Protein AF-A0A226EY65-F1 (afdb_monomer)

Foldseek 3Di:
DDDDDDDDPPPDDDPDDDDDDDDDDDDDDDDDDDDDDDDDDDDDDDDDDDDDDPPVVVVVVCVVPPDDDDDDDDDDDDDDDDDDDDDDDPDPPPDVVVVVVVVVVVVVVVVVVVVVVVVVVVVVVVVVVVVVVVVVVVVVVVVPDDDDDDDDDDDPVVVVVVVVPDPPPDPPDDDDDDPDDDDPVVVVVVVVVVVVVVVVVVVVVVVVVVVVVVVVVCPVPVVVVVVVVVVVVVVVVVVVVVVVVVVVVVVVVVVVVVVVVVVVVVVVVVVVVVVVVVVVVVVVVVVVVVVVVVVVVVVVVVVVVVVVVVVVVVVVVVVVVVVVVVVVVVVVVVVVVVVVVVD

Secondary structure (DSSP, 8-state):
--------TT-------PPPP-------------------------------SSSHHHHHHHHHS------------PPPPPPPPP-----SSSSHHHHHHHHHHHHHHHHHHHHHHHHHHHHHHHHHHHHHHHHHHHHHHGGG-----PPPPPPHHHHHHHHTT---------------S---HHHHHHHHHHHHHHHHHHHHHHHHHHHHHHHHTTSS-HHHHHHHHHHHHHHHHHHHHHHHHHHHHHHHHHHHHHHHHHHHHHHHHHHHHHHHHHHHHHHHHHHHHHHHHHHHHHHHHHHHHHHHHHHHHHHHHHHHHHHHHHHHHHHHHHHHHHHHH--

InterPro domains:
  IPR026109 G kinase-anchoring protein 1 [PTHR14899] (4-338)

Mean predicted aligned error: 24.62 Å

pLDDT: mean 72.8, std 23.56, range [26.97, 98.62]

Structure (mmCIF, N/CA/C/O backbone):
data_AF-A0A226EY65-F1
#
_entry.id   AF-A0A226EY65-F1
#
loop_
_atom_site.group_PDB
_atom_site.id
_atom_site.type_symbol
_atom_site.label_atom_id
_atom_site.label_alt_id
_atom_site.label_comp_id
_atom_site.label_asym_id
_atom_site.label_entity_id
_atom_site.label_seq_id
_atom_site.pdbx_PDB_ins_code
_atom_site.Cartn_x
_atom_site.Cartn_y
_atom_site.Cartn_z
_atom_site.occupancy
_atom_site.B_iso_or_equiv
_atom_site.auth_seq_id
_atom_site.auth_comp_id
_atom_site.auth_asym_id
_atom_site.auth_atom_id
_atom_site.pdbx_PDB_model_num
ATOM 1 N N . MET A 1 1 ? -43.450 -21.919 9.477 1.00 41.72 1 MET A N 1
ATOM 2 C CA . MET A 1 1 ? -42.599 -20.713 9.426 1.00 41.72 1 MET A CA 1
ATOM 3 C C . MET A 1 1 ? -41.158 -21.182 9.387 1.00 41.72 1 MET A C 1
ATOM 5 O O . MET A 1 1 ? -40.661 -21.667 10.390 1.00 41.72 1 MET A O 1
ATOM 9 N N . THR A 1 2 ? -40.544 -21.159 8.211 1.00 40.69 2 THR A N 1
ATOM 10 C CA . THR A 1 2 ? -39.153 -21.570 7.987 1.00 40.69 2 THR A CA 1
ATOM 11 C C . THR A 1 2 ? -38.308 -20.310 7.858 1.00 40.69 2 THR A C 1
ATOM 13 O O . THR A 1 2 ? -38.507 -19.536 6.925 1.00 40.69 2 THR A O 1
ATOM 16 N N . PHE A 1 3 ? -37.421 -20.076 8.822 1.00 41.38 3 PHE A N 1
ATOM 17 C CA . PHE A 1 3 ? -36.441 -18.993 8.785 1.00 41.38 3 PHE A CA 1
ATOM 18 C C . PHE A 1 3 ? -35.140 -19.546 8.202 1.00 41.38 3 PHE A C 1
ATOM 20 O O . PHE A 1 3 ? -34.522 -20.422 8.803 1.00 41.38 3 PHE A O 1
ATOM 27 N N . GLU A 1 4 ? -34.740 -19.055 7.030 1.00 48.47 4 GLU A N 1
ATOM 28 C CA . GLU A 1 4 ? -33.392 -19.289 6.514 1.00 48.47 4 GLU A CA 1
ATOM 29 C C . GLU A 1 4 ? -32.393 -18.333 7.184 1.00 48.47 4 GLU A C 1
ATOM 31 O O . GLU A 1 4 ? -32.646 -17.123 7.243 1.00 48.47 4 GLU A O 1
ATOM 36 N N . PRO A 1 5 ? -31.238 -18.829 7.655 1.00 61.94 5 PRO A N 1
ATOM 37 C CA . PRO A 1 5 ? -30.151 -17.978 8.104 1.00 61.94 5 PRO A CA 1
ATOM 38 C C . PRO A 1 5 ? -29.384 -17.433 6.889 1.00 61.94 5 PRO A C 1
ATOM 40 O O . PRO A 1 5 ? -28.814 -18.186 6.100 1.00 61.94 5 PRO A O 1
ATOM 43 N N . LYS A 1 6 ? -29.338 -16.104 6.737 1.00 60.31 6 LYS A N 1
ATOM 44 C CA . LYS A 1 6 ? -28.479 -15.443 5.744 1.00 60.31 6 LYS A CA 1
ATOM 45 C C . LYS A 1 6 ? -27.015 -15.624 6.153 1.00 60.31 6 LYS A C 1
ATOM 47 O O . LYS A 1 6 ? -26.573 -15.033 7.134 1.00 60.31 6 LYS A O 1
ATOM 52 N N . MET A 1 7 ? -26.269 -16.432 5.404 1.00 61.00 7 MET A N 1
ATOM 53 C CA . MET A 1 7 ? -24.825 -16.578 5.595 1.00 61.00 7 MET A CA 1
ATOM 54 C C . MET A 1 7 ? -24.081 -15.307 5.157 1.00 61.00 7 MET A C 1
ATOM 56 O O . MET A 1 7 ? -24.415 -14.679 4.150 1.00 61.00 7 MET A O 1
ATOM 60 N N . SER A 1 8 ? -23.066 -14.935 5.939 1.00 65.31 8 SER A N 1
ATOM 61 C CA . SER A 1 8 ? -22.166 -13.809 5.681 1.00 65.31 8 SER A CA 1
ATOM 62 C C . SER A 1 8 ? -21.384 -14.005 4.375 1.00 65.31 8 SER A C 1
ATOM 64 O O . SER A 1 8 ? -20.827 -15.075 4.131 1.00 65.31 8 SER A O 1
ATOM 66 N N . ARG A 1 9 ? -21.289 -12.950 3.552 1.00 60.34 9 ARG A N 1
ATOM 67 C CA . ARG A 1 9 ? -20.574 -12.934 2.254 1.00 60.34 9 ARG A CA 1
ATOM 68 C C . ARG A 1 9 ? -19.059 -13.162 2.350 1.00 60.34 9 ARG A C 1
ATOM 70 O O . ARG A 1 9 ? -18.410 -13.233 1.311 1.00 60.34 9 ARG A O 1
ATOM 77 N N . PHE A 1 10 ? -18.506 -13.265 3.554 1.00 48.50 10 PHE A N 1
ATOM 78 C CA . PHE A 1 10 ? -17.068 -13.423 3.782 1.00 48.50 10 PHE A CA 1
ATOM 79 C C . PHE A 1 10 ? -16.642 -14.852 4.136 1.00 48.50 10 PHE A C 1
ATOM 81 O O . PHE A 1 10 ? -15.452 -15.114 4.256 1.00 48.50 10 PHE A O 1
ATOM 88 N N . ALA A 1 11 ? -17.580 -15.791 4.266 1.00 58.25 11 ALA A N 1
ATOM 89 C CA . ALA A 1 11 ? -17.282 -17.144 4.724 1.00 58.25 11 ALA A CA 1
ATOM 90 C C . ALA A 1 11 ? -17.280 -18.176 3.584 1.00 58.25 11 ALA A C 1
ATOM 92 O O . ALA A 1 11 ? -18.086 -19.096 3.613 1.00 58.25 11 ALA A O 1
ATOM 93 N N . VAL A 1 12 ? -16.395 -18.045 2.585 1.00 46.75 12 VAL A N 1
ATOM 94 C CA . VAL A 1 12 ? -15.961 -19.191 1.754 1.00 46.75 12 VAL A CA 1
ATOM 95 C C . VAL A 1 12 ? -14.539 -18.955 1.234 1.00 46.75 12 VAL A C 1
ATOM 97 O O . VAL A 1 12 ? -14.350 -18.370 0.172 1.00 46.75 12 VAL A O 1
ATOM 100 N N . LEU A 1 13 ? -13.544 -19.472 1.948 1.00 48.81 13 LEU A N 1
ATOM 101 C CA . LEU A 1 13 ? -12.276 -19.921 1.369 1.00 48.81 13 LEU A CA 1
ATOM 102 C C . LEU A 1 13 ? -11.886 -21.203 2.121 1.00 48.81 13 LEU A C 1
ATOM 104 O O . LEU A 1 13 ? -11.653 -21.138 3.326 1.00 48.81 13 LEU A O 1
ATOM 108 N N . PRO A 1 14 ? -11.906 -22.377 1.468 1.00 49.97 14 PRO A N 1
ATOM 109 C CA . PRO A 1 14 ? -11.366 -23.596 2.047 1.00 49.97 14 PRO A CA 1
ATOM 110 C C . PRO A 1 14 ? -9.837 -23.504 2.037 1.00 49.97 14 PRO A C 1
ATOM 112 O O . PRO A 1 14 ? -9.211 -23.659 0.987 1.00 49.97 14 PRO A O 1
ATOM 115 N N . ASP A 1 15 ? -9.250 -23.241 3.199 1.00 49.47 15 ASP A N 1
ATOM 116 C CA . ASP A 1 15 ? -7.844 -23.529 3.460 1.00 49.47 15 ASP A CA 1
ATOM 117 C C . ASP A 1 15 ? -7.728 -25.033 3.720 1.00 49.47 15 ASP A C 1
ATOM 119 O O . ASP A 1 15 ? -8.137 -25.498 4.776 1.00 49.47 15 ASP A O 1
ATOM 123 N N . ASP A 1 16 ? -7.286 -25.792 2.713 1.00 46.94 16 ASP A N 1
ATOM 124 C CA . ASP A 1 16 ? -6.445 -26.990 2.876 1.00 46.94 16 ASP A CA 1
ATOM 125 C C . ASP A 1 16 ? -6.231 -27.690 1.523 1.00 46.94 16 ASP A C 1
ATOM 127 O O . ASP A 1 16 ? -7.020 -28.525 1.075 1.00 46.94 16 ASP A O 1
ATOM 131 N N . VAL A 1 17 ? -5.105 -27.384 0.873 1.00 43.19 17 VAL A N 1
ATOM 132 C CA . VAL A 1 17 ? -4.475 -28.292 -0.096 1.00 43.19 17 VAL A CA 1
ATOM 133 C C . VAL A 1 17 ? -3.018 -28.471 0.332 1.00 43.19 17 VAL A C 1
ATOM 135 O O . VAL A 1 17 ? -2.218 -27.553 0.144 1.00 43.19 17 VAL A O 1
ATOM 138 N N . PRO A 1 18 ? -2.635 -29.622 0.909 1.00 45.78 18 PRO A N 1
ATOM 139 C CA . PRO A 1 18 ? -1.234 -29.916 1.163 1.00 45.78 18 PRO A CA 1
ATOM 140 C C . PRO A 1 18 ? -0.544 -30.289 -0.157 1.00 45.78 18 PRO A C 1
ATOM 142 O O . PRO A 1 18 ? -0.887 -31.287 -0.793 1.00 45.78 18 PRO A O 1
ATOM 145 N N . GLU A 1 19 ? 0.450 -29.501 -0.571 1.00 44.62 19 GLU A N 1
ATOM 146 C CA . GLU A 1 19 ? 1.415 -29.910 -1.596 1.00 44.62 19 GLU A CA 1
ATOM 147 C C . GLU A 1 19 ? 2.355 -30.995 -1.040 1.00 44.62 19 GLU A C 1
ATOM 149 O O . GLU A 1 19 ? 2.991 -30.774 -0.004 1.00 44.62 19 GLU A O 1
ATOM 154 N N . PRO A 1 20 ? 2.552 -32.136 -1.728 1.00 48.12 20 PRO A N 1
ATOM 155 C CA . PRO A 1 20 ? 3.690 -32.996 -1.464 1.00 48.12 20 PRO A CA 1
ATOM 156 C C . PRO A 1 20 ? 4.856 -32.643 -2.397 1.00 48.12 20 PRO A C 1
ATOM 158 O O . PRO A 1 20 ? 4.808 -32.813 -3.616 1.00 48.12 20 PRO A O 1
ATOM 161 N N . ILE A 1 21 ? 5.949 -32.207 -1.778 1.00 38.12 21 ILE A N 1
ATOM 162 C CA . ILE A 1 21 ? 7.279 -32.107 -2.376 1.00 38.12 21 ILE A CA 1
ATOM 163 C C . ILE A 1 21 ? 7.766 -33.524 -2.714 1.00 38.12 21 ILE A C 1
ATOM 165 O O . ILE A 1 21 ? 7.996 -34.330 -1.813 1.00 38.12 21 ILE A O 1
ATOM 169 N N . ALA A 1 22 ? 8.014 -33.814 -3.993 1.00 37.06 22 ALA A N 1
ATOM 170 C CA . ALA A 1 22 ? 8.808 -34.970 -4.405 1.00 37.06 22 ALA A CA 1
ATOM 171 C C . ALA A 1 22 ? 9.789 -34.589 -5.522 1.00 37.06 22 ALA A C 1
ATOM 173 O O . ALA A 1 22 ? 9.414 -34.187 -6.621 1.00 37.06 22 ALA A O 1
ATOM 174 N N . LYS A 1 23 ? 11.080 -34.729 -5.207 1.00 39.03 23 LYS A N 1
ATOM 175 C CA . LYS A 1 23 ? 12.202 -34.705 -6.146 1.00 39.03 23 LYS A CA 1
ATOM 176 C C . LYS A 1 23 ? 12.266 -36.054 -6.872 1.00 39.03 23 LYS A C 1
ATOM 178 O O . LYS A 1 23 ? 12.383 -37.071 -6.198 1.00 39.03 23 LYS A O 1
ATOM 183 N N . SER A 1 24 ? 12.337 -36.063 -8.202 1.00 33.56 24 SER A N 1
ATOM 184 C CA . SER A 1 24 ? 13.065 -37.109 -8.938 1.00 33.56 24 SER A CA 1
ATOM 185 C C . SER A 1 24 ? 13.415 -36.675 -10.364 1.00 33.56 24 SER A C 1
ATOM 187 O O . SER A 1 24 ? 12.579 -36.205 -11.129 1.00 33.56 24 SER A O 1
ATOM 189 N N . SER A 1 25 ? 14.690 -36.862 -10.674 1.00 32.28 25 SER A N 1
ATOM 190 C CA . SER A 1 25 ? 15.381 -36.845 -11.962 1.00 32.28 25 SER A CA 1
ATOM 191 C C . SER A 1 25 ? 14.795 -37.779 -13.031 1.00 32.28 25 SER A C 1
ATOM 193 O O . SER A 1 25 ? 14.315 -38.855 -12.687 1.00 32.28 25 SER A O 1
ATOM 195 N N . GLY A 1 26 ? 15.022 -37.453 -14.313 1.00 30.61 26 GLY A N 1
ATOM 196 C CA . GLY A 1 26 ? 15.243 -38.464 -15.361 1.00 30.61 26 GLY A CA 1
ATOM 197 C C . GLY A 1 26 ? 14.320 -38.424 -16.587 1.00 30.61 26 GLY A C 1
ATOM 198 O O . GLY A 1 26 ? 13.165 -38.816 -16.514 1.00 30.61 26 GLY A O 1
ATOM 199 N N . ASP A 1 27 ? 14.902 -37.996 -17.710 1.00 31.62 27 ASP A N 1
ATOM 200 C CA . ASP A 1 27 ? 14.736 -38.484 -19.092 1.00 31.62 27 ASP A CA 1
ATOM 201 C C . ASP A 1 27 ? 13.363 -38.576 -19.810 1.00 31.62 27 ASP A C 1
ATOM 203 O O . ASP A 1 27 ? 12.458 -39.342 -19.495 1.00 31.62 27 ASP A O 1
ATOM 207 N N . LYS A 1 28 ? 13.300 -37.863 -20.949 1.00 36.56 28 LYS A N 1
ATOM 208 C CA . LYS A 1 28 ? 12.500 -38.183 -22.159 1.00 36.56 28 LYS A CA 1
ATOM 209 C C . LYS A 1 28 ? 13.220 -39.318 -22.947 1.00 36.56 28 LYS A C 1
ATOM 211 O O . LYS A 1 28 ? 14.410 -39.472 -22.693 1.00 36.56 28 LYS A O 1
ATOM 216 N N . PRO A 1 29 ? 12.660 -40.003 -23.992 1.00 46.06 29 PRO A N 1
ATOM 217 C CA . PRO A 1 29 ? 11.579 -39.547 -24.889 1.00 46.06 29 PRO A CA 1
ATOM 218 C C . PRO A 1 29 ? 10.654 -40.626 -25.551 1.00 46.06 29 PRO A C 1
ATOM 220 O O . PRO A 1 29 ? 10.831 -41.827 -25.408 1.00 46.06 29 PRO A O 1
ATOM 223 N N . ARG A 1 30 ? 9.761 -40.131 -26.439 1.00 32.94 30 ARG A N 1
ATOM 224 C CA . ARG A 1 30 ? 9.113 -40.774 -27.623 1.00 32.94 30 ARG A CA 1
ATOM 225 C C . ARG A 1 30 ? 7.935 -41.757 -27.410 1.00 32.94 30 ARG A C 1
ATOM 227 O O . ARG A 1 30 ? 8.145 -42.906 -27.061 1.00 32.94 30 ARG A O 1
ATOM 234 N N . LYS A 1 31 ? 6.755 -41.414 -27.962 1.00 32.81 31 LYS A N 1
ATOM 235 C CA . LYS A 1 31 ? 6.246 -41.895 -29.278 1.00 32.81 31 LYS A CA 1
ATOM 236 C C . LYS A 1 31 ? 4.883 -41.272 -29.646 1.00 32.81 31 LYS A C 1
ATOM 238 O O . LYS A 1 31 ? 4.109 -40.864 -28.793 1.00 32.81 31 LYS A O 1
ATOM 243 N N . LYS A 1 32 ? 4.657 -41.158 -30.959 1.00 32.75 32 LYS A N 1
ATOM 244 C CA . LYS A 1 32 ? 3.511 -40.560 -31.668 1.00 32.75 32 LYS A CA 1
ATOM 245 C C . LYS A 1 32 ? 2.421 -41.618 -31.968 1.00 32.75 32 LYS A C 1
ATOM 247 O O . LYS A 1 32 ? 2.814 -42.732 -32.281 1.00 32.75 32 LYS A O 1
ATOM 252 N N . LYS A 1 33 ? 1.138 -41.187 -31.935 1.00 36.28 33 LYS A N 1
ATOM 253 C CA . LYS A 1 33 ? -0.058 -41.422 -32.820 1.00 36.28 33 LYS A CA 1
ATOM 254 C C . LYS A 1 33 ? -0.258 -42.782 -33.547 1.00 36.28 33 LYS A C 1
ATOM 256 O O . LYS A 1 33 ? 0.733 -43.380 -33.945 1.00 36.28 33 LYS A O 1
ATOM 261 N N . PRO A 1 34 ? -1.512 -43.241 -33.807 1.00 42.12 34 PRO A N 1
ATOM 262 C CA . PRO A 1 34 ? -2.462 -42.690 -34.823 1.00 42.12 34 PRO A CA 1
ATOM 263 C C . PRO A 1 34 ? -3.897 -42.478 -34.262 1.00 42.12 34 PRO A C 1
ATOM 265 O O . PRO A 1 34 ? -4.201 -43.004 -33.204 1.00 42.12 34 PRO A O 1
ATOM 268 N N . ALA A 1 35 ? -4.760 -41.558 -34.720 1.00 31.97 35 ALA A N 1
ATOM 269 C CA . ALA A 1 35 ? -5.369 -41.244 -36.031 1.00 31.97 35 ALA A CA 1
ATOM 270 C C . ALA A 1 35 ? -6.698 -41.990 -36.294 1.00 31.97 35 ALA A C 1
ATOM 272 O O . ALA A 1 35 ? -6.696 -43.211 -36.258 1.00 31.97 35 ALA A O 1
ATOM 273 N N . ASP A 1 36 ? -7.762 -41.202 -36.554 1.00 30.56 36 ASP A N 1
ATOM 274 C CA . ASP A 1 36 ? -8.966 -41.412 -37.408 1.00 30.56 36 ASP A CA 1
ATOM 275 C C . ASP A 1 36 ? -10.254 -40.878 -36.743 1.00 30.56 36 ASP A C 1
ATOM 277 O O . ASP A 1 36 ? -10.401 -40.994 -35.536 1.00 30.56 36 ASP A O 1
ATOM 281 N N . GLN A 1 37 ? -11.258 -40.282 -37.404 1.00 36.97 37 GLN A N 1
ATOM 282 C CA . GLN A 1 37 ? -11.479 -39.712 -38.746 1.00 36.97 37 GLN A CA 1
ATOM 283 C C . GLN A 1 37 ? -12.846 -38.958 -38.710 1.00 36.97 37 GLN A C 1
ATOM 285 O O . GLN A 1 37 ? -13.687 -39.314 -37.898 1.00 36.97 37 GLN A O 1
ATOM 290 N N . LYS A 1 38 ? -13.023 -37.945 -39.591 1.00 29.62 38 LYS A N 1
ATOM 291 C CA . LYS A 1 38 ? -14.234 -37.454 -40.341 1.00 29.62 38 LYS A CA 1
ATOM 292 C C . LYS A 1 38 ? -15.668 -37.531 -39.735 1.00 29.62 38 LYS A C 1
ATOM 294 O O . LYS A 1 38 ? -16.000 -38.463 -39.040 1.00 29.62 38 LYS A O 1
ATOM 299 N N . ALA A 1 39 ? -16.677 -36.720 -40.088 1.00 31.02 39 ALA A N 1
ATOM 300 C CA . ALA A 1 39 ? -16.901 -35.556 -40.957 1.00 31.02 39 ALA A CA 1
ATOM 301 C C . ALA A 1 39 ? -18.377 -35.084 -40.790 1.00 31.02 39 ALA A C 1
ATOM 303 O O . ALA A 1 39 ? -19.243 -35.906 -40.525 1.00 31.02 39 ALA A O 1
ATOM 304 N N . LYS A 1 40 ? -18.618 -33.778 -41.019 1.00 30.97 40 LYS A N 1
ATOM 305 C CA . LYS A 1 40 ? -19.785 -33.087 -41.640 1.00 30.97 40 LYS A CA 1
ATOM 306 C C . LYS A 1 40 ? -21.214 -33.655 -41.500 1.00 30.97 40 LYS A C 1
ATOM 308 O O . LYS A 1 40 ? -21.448 -34.718 -42.047 1.00 30.97 40 LYS A O 1
ATOM 313 N N . VAL A 1 41 ? -22.175 -32.796 -41.096 1.00 32.00 41 VAL A N 1
ATOM 314 C CA . VAL A 1 41 ? -23.274 -32.204 -41.928 1.00 32.00 41 VAL A CA 1
ATOM 315 C C . VAL A 1 41 ? -23.765 -30.889 -41.252 1.00 32.00 41 VAL A C 1
ATOM 317 O O . VAL A 1 41 ? -23.883 -30.858 -40.034 1.00 32.00 41 VAL A O 1
ATOM 320 N N . GLY A 1 42 ? -23.980 -29.791 -42.004 1.00 26.97 42 GLY A N 1
ATOM 321 C CA . GLY A 1 42 ? -24.641 -28.536 -41.539 1.00 26.97 42 GLY A CA 1
ATOM 322 C C . GLY A 1 42 ? -26.168 -28.569 -41.770 1.00 26.97 42 GLY A C 1
ATOM 323 O O . GLY A 1 42 ? -26.687 -29.678 -41.874 1.00 26.97 42 GLY A O 1
ATOM 324 N N . PRO A 1 43 ? -26.901 -27.449 -41.997 1.00 46.72 43 PRO A N 1
ATOM 325 C CA . PRO A 1 43 ? -26.631 -26.007 -41.814 1.00 46.72 43 PRO A CA 1
ATOM 326 C C . PRO A 1 43 ? -27.777 -25.278 -41.034 1.00 46.72 43 PRO A C 1
ATOM 328 O O . PRO A 1 43 ? -28.700 -25.940 -40.580 1.00 46.72 43 PRO A O 1
ATOM 331 N N . VAL A 1 44 ? -27.727 -23.938 -40.881 1.00 32.78 44 VAL A N 1
ATOM 332 C CA . VAL A 1 44 ? -28.833 -22.927 -40.998 1.00 32.78 44 VAL A CA 1
ATOM 333 C C . VAL A 1 44 ? -28.362 -21.556 -40.433 1.00 32.78 44 VAL A C 1
ATOM 335 O O . VAL A 1 44 ? -27.466 -21.528 -39.596 1.00 32.78 44 VAL A O 1
ATOM 338 N N . GLY A 1 45 ? -28.899 -20.453 -40.994 1.00 30.06 45 GLY A N 1
ATOM 339 C CA . GLY A 1 45 ? -28.572 -19.011 -40.859 1.00 30.06 45 GLY A CA 1
ATOM 340 C C . GLY A 1 45 ? -28.330 -18.457 -39.443 1.00 30.06 45 GLY A C 1
ATOM 341 O O . GLY A 1 45 ? -28.585 -19.118 -38.451 1.00 30.06 45 GLY A O 1
ATOM 342 N N . ASP A 1 46 ? -27.776 -17.260 -39.235 1.00 33.25 46 ASP A N 1
ATOM 343 C CA . ASP A 1 46 ? -28.067 -15.994 -39.908 1.00 33.25 46 ASP A CA 1
ATOM 344 C C . ASP A 1 46 ? -26.921 -14.975 -39.777 1.00 33.25 46 ASP A C 1
ATOM 346 O O . ASP A 1 46 ? -26.138 -14.960 -38.824 1.00 33.25 46 ASP A O 1
ATOM 350 N N . ALA A 1 47 ? -26.859 -14.067 -40.748 1.00 37.84 47 ALA A N 1
ATOM 351 C CA . ALA A 1 47 ? -25.990 -12.904 -40.745 1.00 37.84 47 ALA A CA 1
ATOM 352 C C . ALA A 1 47 ? -26.588 -11.767 -39.894 1.00 37.84 47 ALA A C 1
ATOM 354 O O . ALA A 1 47 ? -27.637 -11.227 -40.233 1.00 37.84 47 ALA A O 1
ATOM 355 N N . ALA A 1 48 ? -25.870 -11.306 -38.862 1.00 37.50 48 ALA A N 1
ATOM 356 C CA . ALA A 1 48 ? -26.121 -10.000 -38.249 1.00 37.50 48 ALA A CA 1
ATOM 357 C C . ALA A 1 48 ? -24.826 -9.315 -37.770 1.00 37.50 48 ALA A C 1
ATOM 359 O O . ALA A 1 48 ? -24.085 -9.787 -36.911 1.00 37.50 48 ALA A O 1
ATOM 360 N N . LYS A 1 49 ? -24.579 -8.159 -38.391 1.00 36.88 49 LYS A N 1
ATOM 361 C CA . LYS A 1 49 ? -23.563 -7.124 -38.151 1.00 36.88 49 LYS A CA 1
ATOM 362 C C . LYS A 1 49 ? -23.107 -6.941 -36.689 1.00 36.88 49 LYS A C 1
ATOM 364 O O . LYS A 1 49 ? -23.860 -6.472 -35.842 1.00 36.88 49 LYS A O 1
ATOM 369 N N . LYS A 1 50 ? -21.791 -7.073 -36.474 1.00 39.78 50 LYS A N 1
ATOM 370 C CA . LYS A 1 50 ? -21.037 -6.386 -35.409 1.00 39.78 50 LYS A CA 1
ATOM 371 C C . LYS A 1 50 ? -21.099 -4.864 -35.614 1.00 39.78 50 LYS A C 1
ATOM 373 O O . LYS A 1 50 ? -20.489 -4.339 -36.544 1.00 39.78 50 LYS A O 1
ATOM 378 N N . LYS A 1 51 ? -21.755 -4.142 -34.707 1.00 43.06 51 LYS A N 1
ATOM 379 C CA . LYS A 1 51 ? -21.533 -2.706 -34.470 1.00 43.06 51 LYS A CA 1
ATOM 380 C C . LYS A 1 51 ? -21.723 -2.427 -32.978 1.00 43.06 51 LYS A C 1
ATOM 382 O O . LYS A 1 51 ? -22.814 -2.627 -32.468 1.00 43.06 51 LYS A O 1
ATOM 387 N N . GLY A 1 52 ? -20.675 -1.941 -32.306 1.00 43.59 52 GLY A N 1
ATOM 388 C CA . GLY A 1 52 ? -20.808 -1.323 -30.979 1.00 43.59 52 GLY A CA 1
ATOM 389 C C . GLY A 1 52 ? -19.813 -1.770 -29.905 1.00 43.59 52 GLY A C 1
ATOM 390 O O . GLY A 1 52 ? -20.232 -2.243 -28.861 1.00 43.59 52 GLY A O 1
ATOM 391 N N . SER A 1 53 ? -18.501 -1.577 -30.091 1.00 46.81 53 SER A N 1
ATOM 392 C CA . SER A 1 53 ? -17.564 -1.610 -28.945 1.00 46.81 53 SER A CA 1
ATOM 393 C C . SER A 1 53 ? -16.426 -0.582 -29.028 1.00 46.81 53 SER A C 1
ATOM 395 O O .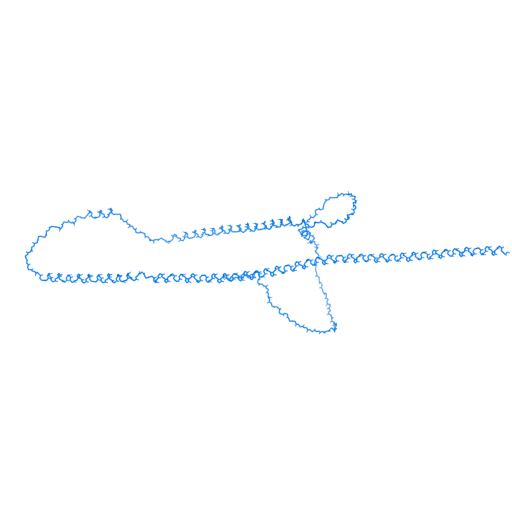 SER A 1 53 ? -15.375 -0.762 -28.422 1.00 46.81 53 SER A O 1
ATOM 397 N N . ALA A 1 54 ? -16.615 0.517 -29.766 1.00 50.41 54 ALA A N 1
ATOM 398 C CA . ALA A 1 54 ? -15.595 1.566 -29.908 1.00 50.41 54 ALA A CA 1
ATOM 399 C C . ALA A 1 54 ? -15.885 2.845 -29.095 1.00 50.41 54 ALA A C 1
ATOM 401 O O . ALA A 1 54 ? -15.013 3.704 -28.987 1.00 50.41 54 ALA A O 1
ATOM 402 N N . ALA A 1 55 ? -17.084 2.983 -28.512 1.00 51.91 55 ALA A N 1
ATOM 403 C CA . ALA A 1 55 ? -17.476 4.174 -27.748 1.00 51.91 55 ALA A CA 1
ATOM 404 C C . ALA A 1 55 ? -17.162 4.061 -26.242 1.00 51.91 55 ALA A C 1
ATOM 406 O O . ALA A 1 55 ? -16.742 5.037 -25.625 1.00 51.91 55 ALA A O 1
ATOM 407 N N . LYS A 1 56 ? -17.268 2.860 -25.655 1.00 56.88 56 LYS A N 1
ATOM 408 C CA . LYS A 1 56 ? -17.078 2.658 -24.205 1.00 56.88 56 LYS A CA 1
ATOM 409 C C . LYS A 1 56 ? -15.609 2.776 -23.769 1.00 56.88 56 LYS A C 1
ATOM 411 O O . LYS A 1 56 ? -15.319 3.347 -22.726 1.00 56.88 56 LYS A O 1
ATOM 416 N N . GLY A 1 57 ? -14.674 2.343 -24.620 1.00 57.31 57 GLY A N 1
ATOM 417 C CA . GLY A 1 57 ? -13.234 2.482 -24.362 1.00 57.31 57 GLY A CA 1
ATOM 418 C C . GLY A 1 57 ? -12.721 3.922 -24.448 1.00 57.31 57 GLY A C 1
ATOM 419 O O . GLY A 1 57 ? -11.750 4.263 -23.783 1.00 57.31 57 GLY A O 1
ATOM 420 N N . LYS A 1 58 ? -13.382 4.791 -25.225 1.00 61.06 58 LYS A N 1
ATOM 421 C CA . LYS A 1 58 ? -12.996 6.206 -25.338 1.00 61.06 58 LYS A CA 1
ATOM 422 C C . LYS A 1 58 ? -13.451 7.018 -24.122 1.00 61.06 58 LYS A C 1
ATOM 424 O O . LYS A 1 58 ? -12.681 7.839 -23.646 1.00 61.06 58 LYS A O 1
ATOM 429 N N . SER A 1 59 ? -14.633 6.713 -23.581 1.00 65.88 59 SER A N 1
ATOM 430 C CA . SER A 1 59 ? -15.171 7.351 -22.370 1.00 65.88 59 SER A CA 1
ATOM 431 C C . SER A 1 59 ? -14.380 6.992 -21.103 1.00 65.88 59 SER A C 1
ATOM 433 O O . SER A 1 59 ? -14.063 7.868 -20.302 1.00 65.88 59 SER A O 1
ATOM 435 N N . LEU A 1 60 ? -13.964 5.728 -20.957 1.00 65.12 60 LEU A N 1
ATOM 436 C CA . LEU A 1 60 ? -13.125 5.314 -19.824 1.00 65.12 60 LEU A CA 1
ATOM 437 C C . LEU A 1 60 ? -11.717 5.916 -19.893 1.00 65.12 60 LEU A C 1
ATOM 439 O O . LEU A 1 60 ? -11.125 6.235 -18.867 1.00 65.12 60 LEU A O 1
ATOM 443 N N . ARG A 1 61 ? -11.192 6.130 -21.104 1.00 69.06 61 ARG A N 1
ATOM 444 C CA . ARG A 1 61 ? -9.875 6.747 -21.288 1.00 69.06 61 A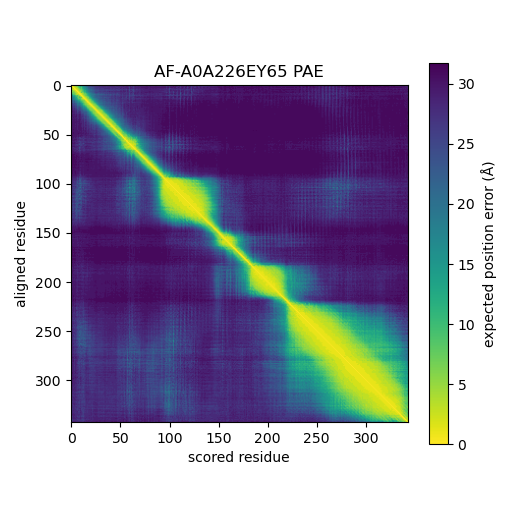RG A CA 1
ATOM 445 C C . ARG A 1 61 ? -9.885 8.249 -20.998 1.00 69.06 61 ARG A C 1
ATOM 447 O O . ARG A 1 61 ? -8.903 8.736 -20.457 1.00 69.06 61 ARG A O 1
ATOM 454 N N . SER A 1 62 ? -10.979 8.952 -21.304 1.00 69.31 62 SER A N 1
ATOM 455 C CA . SER A 1 62 ? -11.154 10.371 -20.954 1.00 69.31 62 SER A CA 1
ATOM 456 C C . SER A 1 62 ? -11.436 10.606 -19.467 1.00 69.31 62 SER A C 1
ATOM 458 O O . SER A 1 62 ? -11.130 11.681 -18.965 1.00 69.31 62 SER A O 1
ATOM 460 N N . LEU A 1 63 ? -11.998 9.615 -18.765 1.00 67.38 63 LEU A N 1
ATOM 461 C CA . LEU A 1 63 ? -12.185 9.653 -17.308 1.00 67.38 63 LEU A CA 1
ATOM 462 C C . LEU A 1 63 ? -10.892 9.337 -16.544 1.00 67.38 63 LEU A C 1
ATOM 464 O O . LEU A 1 63 ? -10.637 9.937 -15.509 1.00 67.38 63 LEU A O 1
ATOM 468 N N . ALA A 1 64 ? -10.061 8.427 -17.062 1.00 64.06 64 ALA A N 1
ATOM 469 C CA . ALA A 1 64 ? -8.800 8.049 -16.420 1.00 64.06 64 ALA A CA 1
ATOM 470 C C . ALA A 1 64 ? -7.653 9.044 -16.679 1.00 64.06 64 ALA A C 1
ATOM 472 O O . ALA A 1 64 ? -6.739 9.162 -15.868 1.00 64.06 64 ALA A O 1
ATOM 473 N N . PHE A 1 65 ? -7.687 9.760 -17.805 1.00 64.56 65 PHE A N 1
ATOM 474 C CA . PHE A 1 65 ? -6.682 10.753 -18.172 1.00 64.56 65 PHE A CA 1
ATOM 475 C C . PHE A 1 65 ? -7.415 11.950 -18.774 1.00 64.56 65 PHE A C 1
ATOM 477 O O . PHE A 1 65 ? -7.867 11.876 -19.916 1.00 64.56 65 PHE A O 1
ATOM 484 N N . GLY A 1 66 ? -7.590 13.015 -17.987 1.00 45.50 66 GLY A N 1
ATOM 485 C CA . GLY A 1 66 ? -8.366 14.197 -18.367 1.00 45.50 66 GLY A CA 1
ATOM 486 C C . GLY A 1 66 ? -8.123 14.652 -19.811 1.00 45.50 66 GLY A C 1
ATOM 487 O O . GLY A 1 66 ? -6.995 14.672 -20.306 1.00 45.50 66 GLY A O 1
ATOM 488 N N . SER A 1 67 ? -9.207 14.992 -20.505 1.00 46.28 67 SER A N 1
ATOM 489 C CA . SER A 1 67 ? -9.196 15.428 -21.900 1.00 46.28 67 SER A CA 1
ATOM 490 C C . SER A 1 67 ? -8.365 16.701 -22.086 1.00 46.28 67 SER A C 1
ATOM 492 O O . SER A 1 67 ? -8.794 17.789 -21.701 1.00 46.28 67 SER A O 1
ATOM 494 N N . ALA A 1 68 ? -7.205 16.589 -22.734 1.00 45.69 68 ALA A N 1
ATOM 495 C CA . ALA A 1 68 ? -6.529 17.741 -23.317 1.00 45.69 68 ALA A CA 1
ATOM 496 C C . ALA A 1 68 ? -7.337 18.204 -24.541 1.00 45.69 68 ALA A C 1
ATOM 498 O O . ALA A 1 68 ? -7.403 17.513 -25.557 1.00 45.69 68 ALA A O 1
ATOM 499 N N . SER A 1 69 ? -8.004 19.350 -24.412 1.00 39.28 69 SER A N 1
ATOM 500 C CA . SER A 1 69 ? -8.711 20.022 -25.501 1.00 39.28 69 SER A CA 1
ATOM 501 C C . SER A 1 69 ? -7.716 20.476 -26.571 1.00 39.28 69 SER A C 1
ATOM 503 O O . SER A 1 69 ? -6.919 21.384 -26.343 1.00 39.28 69 SER A O 1
ATOM 505 N N . GLU A 1 70 ? -7.796 19.877 -27.755 1.00 42.47 70 GLU A N 1
ATOM 506 C CA . GLU A 1 70 ? -7.163 20.365 -28.976 1.00 42.47 70 GLU A CA 1
ATOM 507 C C . GLU A 1 70 ? -8.150 21.279 -29.711 1.00 42.47 70 GLU A C 1
ATOM 509 O O . GLU A 1 70 ? -9.195 20.826 -30.169 1.00 42.47 70 GLU A O 1
ATOM 514 N N . ASN A 1 71 ? -7.826 22.571 -29.816 1.00 36.66 71 ASN A N 1
ATOM 515 C CA . ASN A 1 71 ? -8.311 23.449 -30.882 1.00 36.66 71 ASN A CA 1
ATOM 516 C C . ASN A 1 71 ? -7.434 24.707 -30.976 1.00 36.66 71 ASN A C 1
ATOM 518 O O . ASN A 1 71 ? -7.357 25.484 -30.028 1.00 36.66 71 ASN A O 1
ATOM 522 N N . GLY A 1 72 ? -6.821 24.938 -32.144 1.00 33.09 72 GLY A N 1
ATOM 523 C CA . GLY A 1 72 ? -6.240 26.241 -32.495 1.00 33.09 72 GLY A CA 1
ATOM 524 C C . GLY A 1 72 ? -5.022 26.206 -33.420 1.00 33.09 72 GLY A C 1
ATOM 525 O O . GLY A 1 72 ? -3.896 26.399 -32.979 1.00 33.09 72 GLY A O 1
ATOM 526 N N . LYS A 1 73 ? -5.242 26.031 -34.729 1.00 43.34 73 LYS A N 1
ATOM 527 C CA . LYS A 1 73 ? -4.234 26.225 -35.789 1.00 43.34 73 LYS A CA 1
ATOM 528 C C . LYS A 1 73 ? -3.715 27.672 -35.813 1.00 43.34 73 LYS A C 1
ATOM 530 O O . LYS A 1 73 ? -4.536 28.551 -36.058 1.00 43.34 73 LYS A O 1
ATOM 535 N N . LYS A 1 74 ? -2.390 27.906 -35.752 1.00 36.91 74 LYS A N 1
ATOM 536 C CA . LYS A 1 74 ? -1.679 28.995 -36.473 1.00 36.91 74 LYS A CA 1
ATOM 537 C C . LYS A 1 74 ? -0.230 28.592 -36.806 1.00 36.91 74 LYS A C 1
ATOM 539 O O . LYS A 1 74 ? 0.484 28.066 -35.963 1.00 36.91 74 LYS A O 1
ATOM 544 N N . LYS A 1 75 ? 0.175 28.844 -38.057 1.00 41.75 75 LYS A N 1
ATOM 545 C CA . LYS A 1 75 ? 1.555 28.767 -38.571 1.00 41.75 75 LYS A CA 1
ATOM 546 C C . LYS A 1 75 ? 2.449 29.802 -37.869 1.00 41.75 75 LYS A C 1
ATOM 548 O O . LYS A 1 75 ? 2.015 30.945 -37.786 1.00 41.75 75 LYS A O 1
ATOM 553 N N . ALA A 1 76 ? 3.687 29.440 -37.511 1.00 33.66 76 ALA A N 1
ATOM 554 C CA . ALA A 1 76 ? 4.916 30.229 -37.727 1.00 33.66 76 ALA A CA 1
ATOM 555 C C . ALA A 1 76 ? 6.144 29.571 -37.058 1.00 33.66 76 ALA A C 1
ATOM 557 O O . ALA A 1 76 ? 6.078 29.179 -35.902 1.00 33.66 76 ALA A O 1
ATOM 558 N N . MET A 1 77 ? 7.236 29.514 -37.830 1.00 35.53 77 MET A N 1
ATOM 559 C CA . MET A 1 77 ? 8.664 29.578 -37.467 1.00 35.53 77 MET A CA 1
ATOM 560 C C . MET A 1 77 ? 9.224 28.696 -36.335 1.00 35.53 77 MET A C 1
ATOM 562 O O . MET A 1 77 ? 8.885 28.810 -35.165 1.00 35.53 77 MET A O 1
ATOM 566 N N . ILE A 1 78 ? 10.208 27.887 -36.729 1.00 48.09 78 ILE A N 1
ATOM 567 C CA . ILE A 1 78 ? 11.157 27.148 -35.891 1.00 48.09 78 ILE A CA 1
ATOM 568 C C . ILE A 1 78 ? 11.952 28.129 -35.004 1.00 48.09 78 ILE A C 1
ATOM 570 O O . ILE A 1 78 ? 12.597 29.022 -35.558 1.00 48.09 78 ILE A O 1
ATOM 574 N N . PRO A 1 79 ? 12.006 27.945 -33.671 1.00 43.38 79 PRO A N 1
ATOM 575 C CA . PRO A 1 79 ? 13.103 28.430 -32.841 1.00 43.38 79 PRO A CA 1
ATOM 576 C C . PRO A 1 79 ? 14.075 27.278 -32.494 1.00 43.38 79 PRO A C 1
ATOM 578 O O . PRO A 1 79 ? 13.685 26.107 -32.522 1.00 43.38 79 PRO A O 1
ATOM 581 N N . PRO A 1 80 ? 15.354 27.578 -32.203 1.00 48.03 80 PRO A N 1
ATOM 582 C CA . PRO A 1 80 ? 16.405 26.572 -32.095 1.00 48.03 80 PRO A CA 1
ATOM 583 C C . PRO A 1 80 ? 16.324 25.772 -30.786 1.00 48.03 80 PRO A C 1
ATOM 585 O O . PRO A 1 80 ? 15.736 26.202 -29.794 1.00 48.03 80 PRO A O 1
ATOM 588 N N . ALA A 1 81 ? 16.943 24.590 -30.815 1.00 48.78 81 ALA A N 1
ATOM 589 C CA . ALA A 1 81 ? 17.031 23.627 -29.722 1.00 48.78 81 ALA A CA 1
ATOM 590 C C . ALA A 1 81 ? 17.485 24.246 -28.381 1.00 48.78 81 ALA A C 1
ATOM 592 O O . ALA A 1 81 ? 18.420 25.052 -28.371 1.00 48.78 81 ALA A O 1
ATOM 593 N N . PRO A 1 82 ? 16.914 23.834 -27.231 1.00 45.59 82 PRO A N 1
ATOM 594 C CA . PRO A 1 82 ? 17.456 24.212 -25.939 1.00 45.59 82 PRO A CA 1
ATOM 595 C C . PRO A 1 82 ? 18.584 23.251 -25.538 1.00 45.59 82 PRO A C 1
ATOM 597 O O . PRO A 1 82 ? 18.383 22.051 -25.363 1.00 45.59 82 PRO A O 1
ATOM 600 N N . GLN A 1 83 ? 19.773 23.825 -25.365 1.00 50.34 83 GLN A N 1
ATOM 601 C CA . GLN A 1 83 ? 20.879 23.282 -24.572 1.00 50.34 83 GLN A CA 1
ATOM 602 C C . GLN A 1 83 ? 20.403 22.883 -23.153 1.00 50.34 83 GLN A C 1
ATOM 604 O O . GLN A 1 83 ? 19.455 23.488 -22.632 1.00 50.34 83 GLN A O 1
ATOM 609 N N . PRO A 1 84 ? 21.043 21.892 -22.502 1.00 48.66 84 PRO A N 1
ATOM 610 C CA . PRO A 1 84 ? 20.610 21.371 -21.210 1.00 48.66 84 PRO A CA 1
ATOM 611 C C . PRO A 1 84 ? 20.825 22.416 -20.108 1.00 48.66 84 PRO A C 1
ATOM 613 O O . PRO A 1 84 ? 21.929 22.919 -19.908 1.00 48.66 84 PRO A O 1
ATOM 616 N N . LYS A 1 85 ? 19.759 22.746 -19.370 1.00 49.94 85 LYS A N 1
ATOM 617 C CA . LYS A 1 85 ? 19.865 23.564 -18.155 1.00 49.94 85 LYS A CA 1
ATOM 618 C C . LYS A 1 85 ? 20.453 22.717 -17.015 1.00 49.94 85 LYS A C 1
ATOM 620 O O . LYS A 1 85 ? 20.074 21.550 -16.892 1.00 49.94 85 LYS A O 1
ATOM 625 N N . PRO A 1 86 ? 21.336 23.281 -16.173 1.00 45.72 86 PRO A N 1
ATOM 626 C CA . PRO A 1 86 ? 21.923 22.564 -15.049 1.00 45.72 86 PRO A CA 1
ATOM 627 C C . PRO A 1 86 ? 20.864 22.261 -13.981 1.00 45.72 86 PRO A C 1
ATOM 629 O O . PRO A 1 86 ? 19.955 23.059 -13.743 1.00 45.72 86 PRO A O 1
ATOM 632 N N . LEU A 1 87 ? 21.007 21.094 -13.345 1.00 52.22 87 LEU A N 1
ATOM 633 C CA . LEU A 1 87 ? 20.268 20.667 -12.158 1.00 52.22 87 LEU A CA 1
ATOM 634 C C . LEU A 1 87 ? 20.355 21.741 -11.069 1.00 52.22 87 LEU A C 1
ATOM 636 O O . LEU A 1 87 ? 21.369 21.827 -10.385 1.00 52.22 87 LEU A O 1
ATOM 640 N N . VAL A 1 88 ? 19.288 22.512 -10.865 1.00 49.91 88 VAL A N 1
ATOM 641 C CA . VAL A 1 88 ? 19.083 23.280 -9.633 1.00 49.91 88 VAL A CA 1
ATOM 642 C C . VAL A 1 88 ? 17.575 23.356 -9.349 1.00 49.91 88 VAL A C 1
ATOM 644 O O . VAL A 1 88 ? 16.803 23.824 -10.184 1.00 49.91 88 VAL A O 1
ATOM 647 N N . ASN A 1 89 ? 17.185 22.906 -8.150 1.00 38.81 89 ASN A N 1
ATOM 648 C CA . ASN A 1 89 ? 15.881 23.049 -7.475 1.00 38.81 89 ASN A CA 1
ATOM 649 C C . ASN A 1 89 ? 14.783 21.999 -7.739 1.00 38.81 89 ASN A C 1
ATOM 651 O O . ASN A 1 89 ? 13.710 22.296 -8.265 1.00 38.81 89 ASN A O 1
ATOM 655 N N . GLY A 1 90 ? 14.986 20.791 -7.209 1.00 48.22 90 GLY A N 1
ATOM 656 C CA . GLY A 1 90 ? 13.886 19.923 -6.779 1.00 48.22 90 GLY A CA 1
ATOM 657 C C . GLY A 1 90 ? 13.390 20.326 -5.387 1.00 48.22 90 GLY A C 1
ATOM 658 O O . GLY A 1 90 ? 13.919 19.827 -4.406 1.00 48.22 90 GLY A O 1
ATOM 659 N N . ALA A 1 91 ? 12.420 21.245 -5.286 1.00 49.62 91 ALA A N 1
ATOM 660 C CA . ALA A 1 91 ? 11.792 21.598 -3.997 1.00 49.62 91 ALA A CA 1
ATOM 661 C C . ALA A 1 91 ? 10.446 22.358 -4.108 1.00 49.62 91 ALA A C 1
ATOM 663 O O . ALA A 1 91 ? 10.147 23.194 -3.263 1.00 49.62 91 ALA A O 1
ATOM 664 N N . LYS A 1 92 ? 9.629 22.149 -5.155 1.00 51.31 92 LYS A N 1
ATOM 665 C CA . LYS A 1 92 ? 8.313 22.829 -5.283 1.00 51.31 92 LYS A CA 1
ATOM 666 C C . LYS A 1 92 ? 7.192 21.941 -5.842 1.00 51.31 92 LYS A C 1
ATOM 668 O O . LYS A 1 92 ? 6.369 22.399 -6.625 1.00 51.31 92 LYS A O 1
ATOM 673 N N . LYS A 1 93 ? 7.165 20.660 -5.466 1.00 56.31 93 LYS A N 1
ATOM 674 C CA . LYS A 1 93 ? 6.051 19.737 -5.778 1.00 56.31 93 LYS A CA 1
ATOM 675 C C . LYS A 1 93 ? 5.358 19.154 -4.534 1.00 56.31 93 LYS A C 1
ATOM 677 O O . LYS A 1 93 ? 4.655 18.166 -4.660 1.00 56.31 93 LYS A O 1
ATOM 682 N N . THR A 1 94 ? 5.538 19.725 -3.340 1.00 63.47 94 THR A N 1
ATOM 683 C CA . THR A 1 94 ? 5.265 18.974 -2.094 1.00 63.47 94 THR A CA 1
ATOM 684 C C . THR A 1 94 ? 4.431 19.674 -1.013 1.00 63.47 94 THR A C 1
ATOM 686 O O . THR A 1 94 ? 4.276 19.079 0.041 1.00 63.47 94 THR A O 1
ATOM 689 N N . SER A 1 95 ? 3.862 20.871 -1.230 1.00 70.88 95 SER A N 1
ATOM 690 C CA . SER A 1 95 ? 2.900 21.465 -0.262 1.00 70.88 95 SER A CA 1
ATOM 691 C C . SER A 1 95 ? 1.508 21.655 -0.860 1.00 70.88 95 SER A C 1
ATOM 693 O O . SER A 1 95 ? 0.567 21.084 -0.334 1.00 70.88 95 SER A O 1
ATOM 695 N N . ALA A 1 96 ? 1.375 22.300 -2.024 1.00 79.94 96 ALA A N 1
ATOM 696 C CA . ALA A 1 96 ? 0.060 22.504 -2.650 1.00 79.94 96 ALA A CA 1
ATOM 697 C C . ALA A 1 96 ? -0.690 21.188 -2.948 1.00 79.94 96 ALA A C 1
ATOM 699 O O . ALA A 1 96 ? -1.876 21.069 -2.679 1.00 79.94 96 ALA A O 1
ATOM 700 N N . GLN A 1 97 ? 0.016 20.159 -3.433 1.00 88.00 97 GLN A N 1
ATOM 701 C CA . GLN A 1 97 ? -0.585 18.838 -3.661 1.00 88.00 97 GLN A CA 1
ATOM 702 C C . GLN A 1 97 ? -0.978 18.139 -2.348 1.00 88.00 97 GLN A C 1
ATOM 704 O O . GLN A 1 97 ? -1.924 17.358 -2.327 1.00 88.00 97 GLN A O 1
ATOM 709 N N . TRP A 1 98 ? -0.246 18.403 -1.265 1.00 90.25 98 TRP A N 1
ATOM 710 C CA . TRP A 1 98 ? -0.529 17.829 0.047 1.00 90.25 98 TRP A CA 1
ATOM 711 C C . TRP A 1 98 ? -1.726 18.526 0.706 1.00 90.25 98 TRP A C 1
ATOM 713 O O . TRP A 1 98 ? -2.611 17.852 1.217 1.00 90.25 98 TRP A O 1
ATOM 723 N N . GLU A 1 99 ? -1.820 19.851 0.584 1.00 93.25 99 GLU A N 1
ATOM 724 C CA . GLU A 1 99 ? -2.991 20.638 0.988 1.00 93.25 99 GLU A CA 1
ATOM 725 C C . GLU A 1 99 ? -4.251 20.221 0.215 1.00 93.25 99 GLU A C 1
ATOM 727 O O . GLU A 1 99 ? -5.313 20.076 0.810 1.00 93.25 99 GLU A O 1
ATOM 732 N N . ASP A 1 100 ? -4.141 19.956 -1.091 1.00 93.62 100 ASP A N 1
ATOM 733 C CA . ASP A 1 100 ? -5.254 19.456 -1.909 1.00 93.62 100 ASP A CA 1
ATOM 734 C C . ASP A 1 100 ? -5.722 18.053 -1.502 1.00 93.62 100 ASP A C 1
ATOM 736 O O . ASP A 1 100 ? -6.892 17.708 -1.683 1.00 93.62 100 ASP A O 1
ATOM 740 N N . TRP A 1 101 ? -4.809 17.209 -1.019 1.00 95.12 101 TRP A N 1
ATOM 741 C CA . TRP A 1 101 ? -5.151 15.883 -0.504 1.00 95.12 101 TRP A CA 1
ATOM 742 C C . TRP A 1 101 ? -5.786 15.981 0.870 1.00 95.12 101 TRP A C 1
ATOM 744 O O . TRP A 1 101 ? -6.808 15.350 1.093 1.00 95.12 101 TRP A O 1
ATOM 754 N N . GLN A 1 102 ? -5.236 16.820 1.744 1.00 95.62 102 GLN A N 1
ATOM 755 C CA . GLN A 1 102 ? -5.805 17.063 3.060 1.00 95.62 102 GLN A CA 1
ATOM 756 C C . GLN A 1 102 ? -7.220 17.643 2.957 1.00 95.62 102 GLN A C 1
ATOM 758 O O . GLN A 1 102 ? -8.108 17.172 3.652 1.00 95.62 102 GLN A O 1
ATOM 763 N N . ARG A 1 103 ? -7.452 18.604 2.052 1.00 95.31 103 ARG A N 1
ATOM 764 C CA . ARG A 1 103 ? -8.797 19.139 1.782 1.00 95.31 103 ARG A CA 1
ATOM 765 C C . ARG A 1 103 ? -9.761 18.049 1.331 1.00 95.31 103 ARG A C 1
ATOM 767 O O . ARG A 1 103 ? -10.830 17.938 1.901 1.00 95.31 103 ARG A O 1
ATOM 774 N N . ARG A 1 104 ? -9.362 17.209 0.368 1.00 95.62 104 ARG A N 1
ATOM 775 C CA . ARG A 1 104 ? -10.204 16.090 -0.087 1.00 95.62 104 ARG A CA 1
ATOM 776 C C . ARG A 1 104 ? -10.506 15.088 1.018 1.00 95.62 104 ARG A C 1
ATOM 778 O O . ARG A 1 104 ? -11.600 14.553 1.046 1.00 95.62 104 ARG A O 1
ATOM 785 N N . ASP A 1 105 ? -9.531 14.807 1.871 1.00 96.62 105 ASP A N 1
ATOM 786 C CA . ASP A 1 105 ? -9.697 13.885 2.991 1.00 96.62 105 ASP A CA 1
ATOM 787 C C . ASP A 1 105 ? -10.663 14.463 4.032 1.00 96.62 105 ASP A C 1
ATOM 789 O O . ASP A 1 105 ? -11.569 13.772 4.477 1.00 96.62 105 ASP A O 1
ATOM 793 N N . THR A 1 106 ? -10.536 15.759 4.338 1.00 96.00 106 THR A N 1
ATOM 794 C CA . THR A 1 106 ? -11.487 16.477 5.200 1.00 96.00 106 THR A CA 1
ATOM 795 C C . THR A 1 106 ? -12.890 16.491 4.596 1.00 96.00 106 THR A C 1
ATOM 797 O O . THR A 1 106 ? -13.823 16.103 5.282 1.00 96.00 106 THR A O 1
ATOM 800 N N . ASP A 1 107 ? -13.032 16.837 3.314 1.00 95.94 107 ASP A N 1
ATOM 801 C CA . ASP A 1 107 ? -14.333 16.858 2.634 1.00 95.94 107 ASP A CA 1
ATOM 802 C C . ASP A 1 107 ? -14.992 15.462 2.639 1.00 95.94 107 ASP A C 1
ATOM 804 O O . ASP A 1 107 ? -16.184 15.345 2.894 1.00 95.94 107 ASP A O 1
ATOM 808 N N . LEU A 1 108 ? -14.222 14.388 2.414 1.00 96.50 108 LEU A N 1
ATOM 809 C CA . LEU A 1 108 ? -14.735 13.010 2.458 1.00 96.50 108 LEU A CA 1
ATOM 810 C C . LEU A 1 108 ? -15.211 12.602 3.855 1.00 96.50 108 LEU A C 1
ATOM 812 O O . LEU A 1 108 ? -16.227 11.925 3.988 1.00 96.50 108 LEU A O 1
ATOM 816 N N . VAL A 1 109 ? -14.462 12.993 4.884 1.00 96.50 109 VAL A N 1
ATOM 817 C CA . VAL A 1 109 ? -14.805 12.717 6.280 1.00 96.50 109 VAL A CA 1
ATOM 818 C C . VAL A 1 109 ? -16.044 13.514 6.695 1.00 96.50 109 VAL A C 1
ATOM 820 O O . VAL A 1 109 ? -16.927 12.968 7.353 1.00 96.50 109 VAL A O 1
ATOM 823 N N . ASP A 1 110 ? -16.145 14.775 6.276 1.00 96.31 110 ASP A N 1
ATOM 824 C CA . ASP A 1 110 ? -17.312 15.619 6.535 1.00 96.31 110 ASP A CA 1
ATOM 825 C C . ASP A 1 110 ? -18.566 15.072 5.833 1.00 96.31 110 ASP A C 1
ATOM 827 O O . ASP A 1 110 ? -19.620 14.986 6.463 1.00 96.31 110 ASP A O 1
ATOM 831 N N . GLU A 1 111 ? -18.453 14.622 4.575 1.00 96.00 111 GLU A N 1
ATOM 832 C CA . GLU A 1 111 ? -19.544 13.944 3.858 1.00 96.00 111 GLU A CA 1
ATOM 833 C C . GLU A 1 111 ? -19.986 12.663 4.589 1.00 96.00 111 GLU A C 1
ATOM 835 O O . GLU A 1 111 ? -21.183 12.421 4.747 1.00 96.00 111 GLU A O 1
ATOM 840 N N . GLU A 1 112 ? -19.048 11.849 5.083 1.00 96.75 112 GLU A N 1
ATOM 841 C CA . GLU A 1 112 ? -19.377 10.642 5.849 1.00 96.75 112 GLU A CA 1
ATOM 842 C C . GLU A 1 112 ? -20.118 10.987 7.152 1.00 96.75 112 GLU A C 1
ATOM 844 O O . GLU A 1 112 ? -21.174 10.409 7.427 1.00 96.75 112 GLU A O 1
ATOM 849 N N . TYR A 1 113 ? -19.639 11.978 7.910 1.00 97.56 113 TYR A N 1
ATOM 850 C CA . TYR A 1 113 ? -20.314 12.440 9.125 1.00 97.56 113 TYR A CA 1
ATOM 851 C C . TYR A 1 113 ? -21.704 13.017 8.851 1.00 97.56 113 TYR A C 1
ATOM 853 O O . TYR A 1 113 ? -22.625 12.767 9.629 1.00 97.56 113 TYR A O 1
ATOM 861 N N . GLU A 1 114 ? -21.881 13.770 7.764 1.00 97.31 114 GLU A N 1
ATOM 862 C CA . GLU A 1 114 ? -23.189 14.296 7.373 1.00 97.31 114 GLU A CA 1
ATOM 863 C C . GLU A 1 114 ? -24.152 13.152 7.038 1.00 97.31 114 GLU A C 1
ATOM 865 O O . GLU A 1 114 ? -25.274 13.124 7.545 1.00 97.31 114 GLU A O 1
ATOM 870 N N . THR A 1 115 ? -23.697 12.145 6.285 1.00 97.38 115 THR A N 1
ATOM 871 C CA . THR A 1 115 ? -24.534 10.981 5.961 1.00 97.38 115 THR A CA 1
ATOM 872 C C . THR A 1 115 ? -24.921 10.154 7.190 1.00 97.38 115 THR A C 1
ATOM 874 O O . THR A 1 115 ? -26.074 9.724 7.295 1.00 97.38 115 THR A O 1
ATOM 877 N N . ASP A 1 116 ? -24.005 9.947 8.141 1.00 97.56 116 ASP A N 1
ATOM 878 C CA . ASP A 1 116 ? -24.299 9.227 9.386 1.00 97.56 116 ASP A CA 1
ATOM 879 C C . ASP A 1 116 ? -25.258 10.027 10.278 1.00 97.56 116 ASP A C 1
ATOM 881 O O . ASP A 1 116 ? -26.214 9.481 10.834 1.00 97.56 116 ASP A O 1
ATOM 885 N N . LEU A 1 117 ? -25.082 11.351 10.342 1.00 97.50 117 LEU A N 1
ATOM 886 C CA . LEU A 1 117 ? -25.991 12.243 11.055 1.00 97.50 117 LEU A CA 1
ATOM 887 C C . LEU A 1 117 ? -27.407 12.205 10.461 1.00 97.50 117 LEU A C 1
ATOM 889 O O . LEU A 1 117 ? -28.384 12.103 11.208 1.00 97.50 117 LEU A O 1
ATOM 893 N N . GLU A 1 118 ? -27.538 12.257 9.134 1.00 97.06 118 GLU A N 1
ATOM 894 C CA . GLU A 1 118 ? -28.826 12.131 8.446 1.00 97.06 118 GLU A CA 1
ATOM 895 C C . GLU A 1 118 ? -29.493 10.780 8.737 1.00 97.06 118 GLU A C 1
ATOM 897 O O . GLU A 1 118 ? -30.687 10.728 9.060 1.00 97.06 118 GLU A O 1
ATOM 902 N N . ALA A 1 119 ? -28.725 9.688 8.686 1.00 96.69 119 ALA A N 1
ATOM 903 C CA . ALA A 1 119 ? -29.212 8.351 9.004 1.00 96.69 119 ALA A CA 1
ATOM 904 C C . ALA A 1 119 ? -29.680 8.247 10.466 1.00 96.69 119 ALA A C 1
ATOM 906 O O . ALA A 1 119 ? -30.774 7.736 10.733 1.00 96.69 119 ALA A O 1
ATOM 907 N N . ALA A 1 120 ? -28.902 8.785 11.408 1.00 96.62 120 ALA A N 1
ATOM 908 C CA . ALA A 1 120 ? -29.228 8.798 12.829 1.00 96.62 120 ALA A CA 1
ATOM 909 C C . ALA A 1 120 ? -30.491 9.621 13.123 1.00 96.62 120 ALA A C 1
ATOM 911 O O . ALA A 1 120 ? -31.354 9.184 13.891 1.00 96.62 120 ALA A O 1
ATOM 912 N N . LEU A 1 121 ? -30.652 10.784 12.484 1.00 96.31 121 LEU A N 1
ATOM 913 C CA . LEU A 1 121 ? -31.859 11.605 12.613 1.00 96.31 121 LEU A CA 1
ATOM 914 C C . LEU A 1 121 ? -33.090 10.888 12.056 1.00 96.31 121 LEU A C 1
ATOM 916 O O . LEU A 1 121 ? -34.135 10.862 12.711 1.00 96.31 121 LEU A O 1
ATOM 920 N N . PHE A 1 122 ? -32.973 10.267 10.883 1.00 96.94 122 PHE A N 1
ATOM 921 C CA . PHE A 1 122 ? -34.060 9.489 10.298 1.00 96.94 122 PHE A CA 1
ATOM 922 C C . PHE A 1 122 ? -34.456 8.305 11.192 1.00 96.94 122 PHE A C 1
ATOM 924 O O . PHE A 1 122 ? -35.641 8.056 11.427 1.00 96.94 122 PHE A O 1
ATOM 931 N N . GLN A 1 123 ? -33.473 7.610 11.765 1.00 93.56 123 GLN A N 1
ATOM 932 C CA . GLN A 1 123 ? -33.716 6.514 12.696 1.00 93.56 123 GLN A CA 1
ATOM 933 C C . GLN A 1 123 ? -34.363 6.996 14.002 1.00 93.56 123 GLN A C 1
ATOM 935 O O . GLN A 1 123 ? -35.328 6.386 14.461 1.00 93.56 123 GLN A O 1
ATOM 940 N N . SER A 1 124 ? -33.921 8.133 14.547 1.00 95.75 124 SER A N 1
ATOM 941 C CA . SER A 1 124 ? -34.540 8.766 15.717 1.00 95.75 124 SER A CA 1
ATOM 942 C C . SER A 1 124 ? -36.005 9.133 15.459 1.00 95.75 124 SER A C 1
ATOM 944 O O . SER A 1 124 ? -36.858 8.890 16.312 1.00 95.75 124 SER A O 1
ATOM 946 N N . GLN A 1 125 ? -36.334 9.638 14.265 1.00 95.00 125 GLN A N 1
ATOM 947 C CA . GLN A 1 125 ? -37.720 9.911 13.871 1.00 95.00 125 GLN A CA 1
ATOM 948 C C . GLN A 1 125 ? -38.566 8.636 13.786 1.00 95.00 125 GLN A C 1
ATOM 950 O O . GLN A 1 125 ? -39.696 8.616 14.283 1.00 95.00 125 GLN A O 1
ATOM 955 N N . LEU A 1 126 ? -38.033 7.567 13.185 1.00 93.31 126 LEU A N 1
ATOM 956 C CA . LEU A 1 126 ? -38.722 6.277 13.117 1.00 93.31 126 LEU A CA 1
ATOM 957 C C . LEU A 1 126 ? -38.974 5.702 14.511 1.00 93.31 126 LEU A C 1
ATOM 959 O O . LEU A 1 126 ? -40.073 5.226 14.794 1.00 93.31 126 LEU A O 1
ATOM 963 N N . ASP A 1 127 ? -37.977 5.751 15.387 1.00 93.12 127 ASP A N 1
ATOM 964 C CA . ASP A 1 127 ? -38.092 5.223 16.742 1.00 93.12 127 ASP A CA 1
ATOM 965 C C . ASP A 1 127 ? -39.021 6.087 17.604 1.00 93.12 127 ASP A C 1
ATOM 967 O O . ASP A 1 127 ? -39.842 5.543 18.344 1.00 93.12 127 ASP A O 1
ATOM 971 N N . PHE A 1 128 ? -39.015 7.411 17.424 1.00 94.12 128 PHE A N 1
ATOM 972 C CA . PHE A 1 128 ? -39.989 8.312 18.042 1.00 94.12 128 PHE A CA 1
ATOM 973 C C . PHE A 1 128 ? -41.425 8.004 17.596 1.00 94.12 128 PHE A C 1
ATOM 975 O O . PHE A 1 128 ? -42.326 7.946 18.431 1.00 94.12 128 PHE A O 1
ATOM 982 N N . GLN A 1 129 ? -41.659 7.750 16.304 1.00 90.44 129 GLN A N 1
ATOM 983 C CA . GLN A 1 129 ? -42.985 7.378 15.800 1.00 90.44 129 GLN A CA 1
ATOM 984 C C . GLN A 1 129 ? -43.449 6.015 16.339 1.00 90.44 129 GLN A C 1
ATOM 986 O O . GLN A 1 129 ? -44.622 5.857 16.701 1.00 90.44 129 GLN A O 1
ATOM 991 N N . LYS A 1 130 ? -42.542 5.032 16.423 1.00 89.94 130 LYS A N 1
ATOM 992 C CA . LYS A 1 130 ? -42.831 3.731 17.047 1.00 89.94 130 LYS A CA 1
ATOM 993 C C . LYS A 1 130 ? -43.178 3.897 18.522 1.00 89.94 130 LYS A C 1
ATOM 995 O O . LYS A 1 130 ? -44.151 3.298 18.971 1.00 89.94 130 LYS A O 1
ATOM 1000 N N . GLU A 1 131 ? -42.436 4.722 19.257 1.00 88.62 131 GLU A N 1
ATOM 1001 C CA . GLU A 1 131 ? -42.702 4.968 20.674 1.00 88.62 131 GLU A CA 1
ATOM 1002 C C . GLU A 1 131 ? -44.014 5.733 20.883 1.00 88.62 131 GLU A C 1
ATOM 1004 O O . GLU A 1 131 ? -44.769 5.392 21.791 1.00 88.62 131 GLU A O 1
ATOM 1009 N N . LEU A 1 132 ? -44.361 6.685 20.005 1.00 88.12 132 LEU A N 1
ATOM 1010 C CA . LEU A 1 132 ? -45.684 7.321 20.005 1.00 88.12 132 LEU A CA 1
ATOM 1011 C C . LEU A 1 132 ? -46.800 6.287 19.824 1.00 88.12 132 LEU A C 1
ATOM 1013 O O . LEU A 1 132 ? -47.760 6.266 20.593 1.00 88.12 132 LEU A O 1
ATOM 1017 N N . SER A 1 133 ? -46.644 5.400 18.839 1.00 80.56 133 SER A N 1
ATOM 1018 C CA . SER A 1 133 ? -47.610 4.332 18.553 1.00 80.56 133 SER A CA 1
ATOM 1019 C C . SER A 1 133 ? -47.722 3.351 19.728 1.00 80.56 133 SER A C 1
ATOM 1021 O O . SER A 1 133 ? -48.816 2.901 20.077 1.00 80.56 133 SER A O 1
ATOM 1023 N N . ARG A 1 134 ? -46.597 3.051 20.392 1.00 81.12 134 ARG A N 1
ATOM 1024 C CA . ARG A 1 134 ? -46.546 2.203 21.589 1.00 81.12 134 ARG A CA 1
ATOM 1025 C C . ARG A 1 134 ? -47.250 2.871 22.771 1.00 81.12 134 ARG A C 1
ATOM 1027 O O . ARG A 1 134 ? -48.123 2.246 23.370 1.00 81.12 134 ARG A O 1
ATOM 1034 N N . GLN A 1 135 ? -46.991 4.152 23.033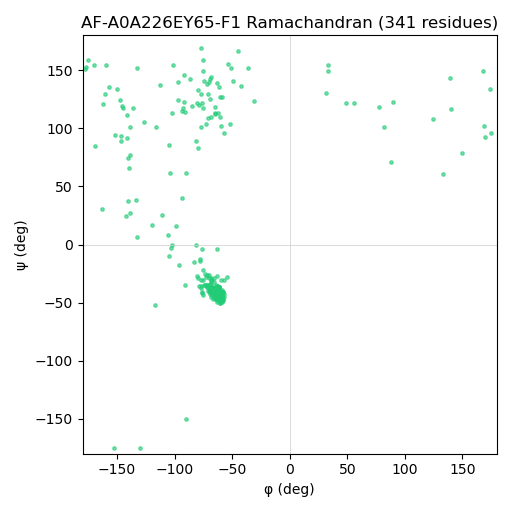 1.00 77.38 135 GLN A N 1
ATOM 1035 C CA . GLN A 1 135 ? -47.678 4.918 24.078 1.00 77.38 135 GLN A CA 1
ATOM 1036 C C . GLN A 1 135 ? -49.186 5.066 23.827 1.00 77.38 135 GLN A C 1
ATOM 1038 O O . GLN A 1 135 ? -49.967 5.041 24.781 1.00 77.38 135 GLN A O 1
ATOM 1043 N N . GLU A 1 136 ? -49.628 5.210 22.574 1.00 73.62 136 GLU A N 1
ATOM 1044 C CA . GLU A 1 136 ? -51.058 5.207 22.238 1.00 73.62 136 GLU A CA 1
ATOM 1045 C C . GLU A 1 136 ? -51.704 3.843 22.515 1.00 73.62 136 GLU A C 1
ATOM 1047 O O . GLU A 1 136 ? -52.792 3.784 23.097 1.00 73.62 136 GLU A O 1
ATOM 1052 N N . SER A 1 137 ? -51.010 2.744 22.198 1.00 67.50 137 SER A N 1
ATOM 1053 C CA . SER A 1 137 ? -51.481 1.388 22.506 1.00 67.50 137 SER A CA 1
ATOM 1054 C C . SER A 1 137 ? -51.527 1.096 24.017 1.00 67.50 137 SER A C 1
ATOM 1056 O O . SER A 1 137 ? -52.490 0.503 24.509 1.00 67.50 137 SER A O 1
ATOM 1058 N N . GLU A 1 138 ? -50.562 1.601 24.791 1.00 66.50 138 GLU A N 1
ATOM 1059 C CA . GLU A 1 138 ? -50.520 1.459 26.252 1.00 66.50 138 GLU A CA 1
ATOM 1060 C C . GLU A 1 138 ? -51.585 2.322 26.949 1.00 66.50 138 GLU A C 1
ATOM 1062 O O . GLU A 1 138 ? -52.224 1.873 27.903 1.00 66.50 138 GLU A O 1
ATOM 1067 N N . LYS A 1 139 ? -51.875 3.530 26.441 1.00 59.94 139 LYS A N 1
ATOM 1068 C CA . LYS A 1 139 ? -52.988 4.368 26.931 1.00 59.94 139 LYS A CA 1
ATOM 1069 C C . LYS A 1 139 ? -54.365 3.777 26.608 1.00 59.94 139 LYS A C 1
ATOM 1071 O O . LYS A 1 139 ? -55.309 4.013 27.367 1.00 59.94 139 LYS A O 1
ATOM 1076 N N . ALA A 1 140 ? -54.497 3.009 25.525 1.00 57.91 140 ALA A N 1
ATOM 1077 C CA . ALA A 1 140 ? -55.710 2.247 25.231 1.00 57.91 140 ALA A CA 1
ATOM 1078 C C . ALA A 1 140 ? -55.877 1.042 26.180 1.00 57.91 140 ALA A C 1
ATOM 1080 O O . ALA A 1 140 ? -56.992 0.777 26.632 1.00 57.91 140 ALA A O 1
ATOM 1081 N N . ALA A 1 141 ? -54.779 0.377 26.561 1.00 55.34 141 ALA A N 1
ATOM 1082 C CA . ALA A 1 141 ? -54.781 -0.739 27.512 1.00 55.34 141 ALA A CA 1
ATOM 1083 C C . ALA A 1 141 ? -54.960 -0.305 28.986 1.00 55.34 141 ALA A C 1
ATOM 1085 O O . ALA A 1 141 ? -55.575 -1.020 29.774 1.00 55.34 141 ALA A O 1
ATOM 1086 N N . ALA A 1 142 ? -54.503 0.890 29.376 1.00 52.50 142 ALA A N 1
ATOM 1087 C CA . ALA A 1 142 ? -54.608 1.397 30.753 1.00 52.50 142 ALA A CA 1
ATOM 1088 C C . ALA A 1 142 ? -56.014 1.902 31.155 1.00 52.50 142 ALA A C 1
ATOM 1090 O O . ALA A 1 142 ? -56.243 2.252 32.314 1.00 52.50 142 ALA A O 1
ATOM 1091 N N . LYS A 1 143 ? -56.991 1.930 30.235 1.00 47.34 143 LYS A N 1
ATOM 1092 C CA . LYS A 1 143 ? -58.388 2.289 30.553 1.00 47.34 143 LYS A CA 1
ATOM 1093 C C . LYS A 1 143 ? -59.213 1.141 31.158 1.00 47.34 143 LYS A C 1
ATOM 1095 O O . LYS A 1 143 ? -60.369 1.376 31.506 1.00 47.34 143 LYS A O 1
ATOM 1100 N N . SER A 1 144 ? -58.653 -0.060 31.346 1.00 44.38 144 SER A N 1
ATOM 1101 C CA . SER A 1 144 ? -59.388 -1.227 31.870 1.00 44.38 144 SER A CA 1
ATOM 1102 C C . SER A 1 144 ? -59.081 -1.630 33.322 1.00 44.38 144 SER A C 1
ATOM 1104 O O . SER A 1 144 ? -59.591 -2.655 33.770 1.00 44.38 144 SER A O 1
ATOM 1106 N N . SER A 1 145 ? -58.314 -0.861 34.108 1.00 41.56 145 SER A N 1
ATOM 1107 C CA . SER A 1 145 ? -58.034 -1.221 35.513 1.00 41.56 145 SER A CA 1
ATOM 1108 C C . SER A 1 145 ? -58.017 -0.017 36.468 1.00 41.56 145 SER A C 1
ATOM 1110 O O . SER A 1 145 ? -57.004 0.627 36.726 1.00 41.56 145 SER A O 1
ATOM 1112 N N . LYS A 1 146 ? -59.182 0.277 37.060 1.00 46.59 146 LYS A N 1
ATOM 1113 C CA . LYS A 1 146 ? -59.362 1.245 38.157 1.00 46.59 146 LYS A CA 1
ATOM 1114 C C . LYS A 1 146 ? -59.772 0.489 39.430 1.00 46.59 146 LYS A C 1
ATOM 1116 O O . LYS A 1 146 ? -60.652 -0.360 39.340 1.00 46.59 146 LYS A O 1
ATOM 1121 N N . VAL A 1 147 ? -59.190 0.864 40.587 1.00 44.19 147 VAL A N 1
ATOM 1122 C CA . VAL A 1 147 ? -59.773 0.958 41.964 1.00 44.19 147 VAL A CA 1
ATOM 1123 C C . VAL A 1 147 ? -58.827 0.463 43.092 1.00 44.19 147 VAL A C 1
ATOM 1125 O O . VAL A 1 147 ? -58.532 -0.724 43.164 1.00 44.19 147 VAL A O 1
ATOM 1128 N N . LYS A 1 148 ? -58.435 1.381 44.012 1.00 42.88 148 LYS A N 1
ATOM 1129 C CA . LYS A 1 148 ? -58.489 1.341 45.516 1.00 42.88 148 LYS A CA 1
ATOM 1130 C C . LYS A 1 148 ? -57.662 2.513 46.118 1.00 42.88 148 LYS A C 1
ATOM 1132 O O . LYS A 1 148 ? -56.460 2.580 45.921 1.00 42.88 148 LYS A O 1
ATOM 1137 N N . LYS A 1 149 ? -58.316 3.593 46.585 1.00 47.69 149 LYS A N 1
ATOM 1138 C CA . LYS A 1 149 ? -58.738 3.961 47.972 1.00 47.69 149 LYS A CA 1
ATOM 1139 C C . LYS A 1 149 ? -57.635 4.608 48.850 1.00 47.69 149 LYS A C 1
ATOM 1141 O O . LYS A 1 149 ? -56.843 3.906 49.460 1.00 47.69 149 LYS A O 1
ATOM 1146 N N . LYS A 1 150 ? -57.673 5.946 48.979 1.00 48.16 150 LYS A N 1
ATOM 1147 C CA . LYS A 1 150 ? -57.078 6.730 50.087 1.00 48.16 150 LYS A CA 1
ATOM 1148 C C . LYS A 1 150 ? -58.179 7.034 51.121 1.00 48.16 150 LYS A C 1
ATOM 1150 O O . LYS A 1 150 ? -59.316 7.275 50.720 1.00 48.16 150 LYS A O 1
ATOM 1155 N N . GLY A 1 151 ? -57.862 6.958 52.416 1.00 54.31 151 GLY A N 1
ATOM 1156 C CA . GLY A 1 151 ? -58.798 7.176 53.528 1.00 54.31 151 GLY A CA 1
ATOM 1157 C C . GLY A 1 151 ? -59.260 8.632 53.660 1.00 54.31 151 GLY A C 1
ATOM 1158 O O . GLY A 1 151 ? -58.478 9.552 53.440 1.00 54.31 151 GLY A O 1
ATOM 1159 N N . ILE A 1 152 ? -60.535 8.814 54.008 1.00 61.94 152 ILE A N 1
ATOM 1160 C CA . ILE A 1 152 ? -61.173 10.101 54.313 1.00 61.94 152 ILE A CA 1
ATOM 1161 C C . ILE A 1 152 ? -61.073 10.346 55.823 1.00 61.94 152 ILE A C 1
ATOM 1163 O O . ILE A 1 152 ? -61.544 9.534 56.615 1.00 61.94 152 ILE A O 1
ATOM 1167 N N . THR A 1 153 ? -60.464 11.462 56.214 1.00 58.38 153 THR A N 1
ATOM 1168 C CA . THR A 1 153 ? -60.486 12.013 57.575 1.00 58.38 153 THR A CA 1
ATOM 1169 C C . THR A 1 153 ? -61.572 13.082 57.659 1.00 58.38 153 THR A C 1
ATOM 1171 O O . THR A 1 153 ? -61.548 14.029 56.873 1.00 58.38 153 THR A O 1
ATOM 1174 N N . VAL A 1 154 ? -62.504 12.944 58.601 1.00 74.19 154 VAL A N 1
ATOM 1175 C CA . VAL A 1 154 ? -63.516 13.964 58.931 1.00 74.19 154 VAL A CA 1
ATOM 1176 C C . VAL A 1 154 ? -62.955 14.963 59.961 1.00 74.19 154 VAL A C 1
ATOM 1178 O O . VAL A 1 154 ? -62.182 14.554 60.832 1.00 74.19 154 VAL A O 1
ATOM 1181 N N . PRO A 1 155 ? -63.278 16.267 59.863 1.00 80.50 155 PRO A N 1
ATOM 1182 C CA . PRO A 1 155 ? -62.707 17.313 60.710 1.00 80.50 155 PRO A CA 1
ATOM 1183 C C . PRO A 1 155 ? -63.285 17.318 62.135 1.00 80.50 155 PRO A C 1
ATOM 1185 O O . PRO A 1 155 ? -64.450 17.007 62.373 1.00 80.50 155 PRO A O 1
ATOM 1188 N N . LEU A 1 156 ? -62.454 17.741 63.093 1.00 70.25 156 LEU A N 1
ATOM 1189 C CA . LEU A 1 156 ? -62.715 17.745 64.5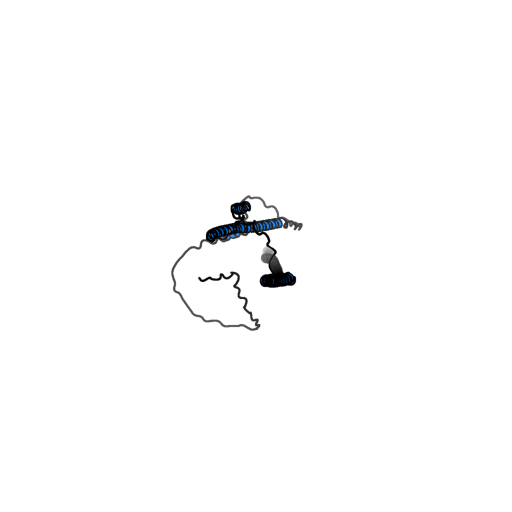42 1.00 70.25 156 LEU A CA 1
ATOM 1190 C C . LEU A 1 156 ? -64.005 18.484 64.959 1.00 70.25 156 LEU A C 1
ATOM 1192 O O . LEU A 1 156 ? -64.625 18.144 65.965 1.00 70.25 156 LEU A O 1
ATOM 1196 N N . THR A 1 157 ? -64.436 19.471 64.176 1.00 74.19 157 THR A N 1
ATOM 1197 C CA . THR A 1 157 ? -65.693 20.206 64.378 1.00 74.19 157 THR A CA 1
ATOM 1198 C C . THR A 1 157 ? -66.927 19.314 64.272 1.00 74.19 157 THR A C 1
ATOM 1200 O O . THR A 1 157 ? -67.876 19.494 65.030 1.00 74.19 157 THR A O 1
ATOM 1203 N N . GLU A 1 158 ? -66.901 18.322 63.385 1.00 74.12 158 GLU A N 1
ATOM 1204 C CA . GLU A 1 158 ? -68.021 17.406 63.159 1.00 74.12 158 GLU A CA 1
ATOM 1205 C C . GLU A 1 158 ? -68.117 16.344 64.269 1.00 74.12 158 GLU A C 1
ATOM 1207 O O . GLU A 1 158 ? -69.208 15.941 64.668 1.00 74.12 158 GLU A O 1
ATOM 1212 N N . PHE A 1 159 ? -66.978 15.966 64.861 1.00 75.56 159 PHE A N 1
ATOM 1213 C CA . PHE A 1 159 ? -66.921 15.067 66.018 1.00 75.56 159 PHE A CA 1
ATOM 1214 C C . PHE A 1 159 ? -67.477 15.718 67.295 1.00 75.56 159 PHE A C 1
ATOM 1216 O O . PHE A 1 159 ? -68.224 15.092 68.046 1.00 75.56 159 PHE A O 1
ATOM 1223 N N . ASN A 1 160 ? -67.172 16.998 67.525 1.00 74.94 160 ASN A N 1
ATOM 1224 C CA . ASN A 1 160 ? -67.648 17.713 68.713 1.00 74.94 160 ASN A CA 1
ATOM 1225 C C . ASN A 1 160 ? -69.171 17.945 68.695 1.00 74.94 160 ASN A C 1
ATOM 1227 O O . ASN A 1 160 ? -69.803 17.923 69.750 1.00 74.94 160 ASN A O 1
ATOM 1231 N N . ALA A 1 161 ? -69.782 18.092 67.515 1.00 74.62 161 ALA A N 1
ATOM 1232 C CA . ALA A 1 161 ? -71.234 18.240 67.375 1.00 74.62 161 ALA A CA 1
ATOM 1233 C C . ALA A 1 161 ? -72.017 16.980 67.804 1.00 74.62 161 ALA A C 1
ATOM 1235 O O . ALA A 1 161 ? -73.141 17.086 68.293 1.00 74.62 161 ALA A O 1
ATOM 1236 N N . LEU A 1 162 ? -71.417 15.791 67.683 1.00 71.38 162 LEU A N 1
ATOM 1237 C CA . LEU A 1 162 ? -72.028 14.522 68.101 1.00 71.38 162 LEU A CA 1
ATOM 1238 C C . LEU A 1 162 ? -72.082 14.349 69.627 1.00 71.38 162 LEU A C 1
ATOM 1240 O O . LEU A 1 162 ? -72.980 13.678 70.132 1.00 71.38 162 LEU A O 1
ATOM 1244 N N . LEU A 1 163 ? -71.157 14.968 70.367 1.00 66.25 163 LEU A N 1
ATOM 1245 C CA . LEU A 1 163 ? -71.113 14.902 71.833 1.00 66.25 163 LEU A CA 1
ATOM 1246 C C . LEU A 1 163 ? -72.121 15.850 72.503 1.00 66.25 163 LEU A C 1
ATOM 1248 O O . LEU A 1 163 ? -72.617 15.547 73.584 1.00 66.25 163 LEU A O 1
ATOM 1252 N N . LEU A 1 164 ? -72.463 16.965 71.852 1.00 66.12 164 LEU A N 1
ATOM 1253 C CA . LEU A 1 164 ? -73.388 17.976 72.384 1.00 66.12 164 LEU A CA 1
ATOM 1254 C C . LEU A 1 164 ? -74.876 17.590 72.276 1.00 66.12 164 LEU A C 1
ATOM 1256 O O . LEU A 1 164 ? -75.705 18.199 72.945 1.00 66.12 164 LEU A O 1
ATOM 1260 N N . ASN A 1 165 ? -75.225 16.565 71.492 1.00 56.75 165 ASN A N 1
ATOM 1261 C CA . ASN A 1 165 ? -76.617 16.178 71.222 1.00 56.75 165 ASN A CA 1
ATOM 1262 C C . ASN A 1 165 ? -77.146 14.997 72.063 1.00 56.75 165 ASN A C 1
ATOM 1264 O O . ASN A 1 165 ? -78.179 14.425 71.714 1.00 56.75 165 ASN A O 1
ATOM 1268 N N . ASN A 1 166 ? -76.485 14.615 73.164 1.00 52.41 166 ASN A N 1
ATOM 1269 C CA . ASN A 1 166 ? -76.900 13.454 73.963 1.00 52.41 166 ASN A CA 1
ATOM 1270 C C . ASN A 1 166 ? -77.332 13.840 75.400 1.00 52.41 166 ASN A C 1
ATOM 1272 O O . ASN A 1 166 ? -76.478 14.036 76.264 1.00 52.41 166 ASN A O 1
ATOM 1276 N N . PRO A 1 167 ? -78.642 13.930 75.708 1.00 53.03 167 PRO A N 1
ATOM 1277 C CA . PRO A 1 167 ? -79.141 14.384 77.007 1.00 53.03 167 PRO A CA 1
ATOM 1278 C C . PRO A 1 167 ? -79.325 13.215 77.990 1.00 53.03 167 PRO A C 1
ATOM 1280 O O . PRO A 1 167 ? -80.439 12.919 78.422 1.00 53.03 167 PRO A O 1
ATOM 1283 N N . LYS A 1 168 ? -78.248 12.495 78.326 1.00 50.22 168 LYS A N 1
ATOM 1284 C CA . LYS A 1 168 ? -78.288 11.425 79.344 1.00 50.22 168 LYS A CA 1
ATOM 1285 C C . LYS A 1 168 ? -77.048 11.434 80.236 1.00 50.22 168 LYS A C 1
ATOM 1287 O O . LYS A 1 168 ? -76.266 10.489 80.227 1.00 50.22 168 LYS A O 1
ATOM 1292 N N . GLN A 1 169 ? -76.882 12.490 81.026 1.00 49.03 169 GLN A N 1
ATOM 1293 C CA . GLN A 1 169 ? -75.985 12.481 82.183 1.00 49.03 169 GLN A CA 1
ATOM 1294 C C . GLN A 1 169 ? -76.617 13.235 83.355 1.00 49.03 169 GLN A C 1
ATOM 1296 O O . GLN A 1 169 ? -76.197 14.328 83.692 1.00 49.03 169 GLN A O 1
ATOM 1301 N N . ASP A 1 170 ? -77.606 12.608 83.991 1.00 43.31 170 ASP A N 1
ATOM 1302 C CA . ASP A 1 170 ? -78.086 12.981 85.326 1.00 43.31 170 ASP A CA 1
ATOM 1303 C C . ASP A 1 170 ? -78.347 11.697 86.128 1.00 43.31 170 ASP A C 1
ATOM 1305 O O . ASP A 1 170 ? -79.471 11.229 86.269 1.00 43.31 170 ASP A O 1
ATOM 1309 N N . ALA A 1 171 ? -77.272 11.074 86.614 1.00 44.34 171 ALA A N 1
ATOM 1310 C CA . ALA A 1 171 ? -77.335 9.946 87.552 1.00 44.34 171 ALA A CA 1
ATOM 1311 C C . ALA A 1 171 ? -76.265 10.061 88.655 1.00 44.34 171 ALA A C 1
ATOM 1313 O O . ALA A 1 171 ? -75.793 9.063 89.188 1.00 44.34 171 ALA A O 1
ATOM 1314 N N . ALA A 1 172 ? -75.841 11.287 88.984 1.00 43.31 172 ALA A N 1
ATOM 1315 C CA . ALA A 1 172 ? -74.685 11.544 89.849 1.00 43.31 172 ALA A CA 1
ATOM 1316 C C . ALA A 1 172 ? -75.034 12.136 91.227 1.00 43.31 172 ALA A C 1
ATOM 1318 O O . ALA A 1 172 ? -74.198 12.803 91.834 1.00 43.31 172 ALA A O 1
ATOM 1319 N N . LYS A 1 173 ? -76.248 11.918 91.752 1.00 48.00 173 LYS A N 1
ATOM 1320 C CA . LYS A 1 173 ? -76.599 12.316 93.127 1.00 48.00 173 LYS A CA 1
ATOM 1321 C C . LYS A 1 173 ? -77.587 11.347 93.761 1.00 48.00 173 LYS A C 1
ATOM 1323 O O . LYS A 1 173 ? -78.787 11.536 93.610 1.00 48.00 173 LYS A O 1
ATOM 1328 N N . GLN A 1 174 ? -77.064 10.354 94.480 1.00 43.66 174 GLN A N 1
ATOM 1329 C CA . GLN A 1 174 ? -77.591 9.840 95.755 1.00 43.66 174 GLN A CA 1
ATOM 1330 C C . GLN A 1 174 ? -76.866 8.539 96.107 1.00 43.66 174 GLN A C 1
ATOM 1332 O O . GLN A 1 174 ? -77.302 7.475 95.702 1.00 43.66 174 GLN A O 1
ATOM 1337 N N . LEU A 1 175 ? -75.781 8.624 96.874 1.00 40.62 175 LEU A N 1
ATOM 1338 C CA . LEU A 1 175 ? -75.322 7.527 97.729 1.00 40.62 175 LEU A CA 1
ATOM 1339 C C . LEU A 1 175 ? -74.695 8.166 98.972 1.00 40.62 175 LEU A C 1
ATOM 1341 O O . LEU A 1 175 ? -73.521 8.528 99.001 1.00 40.62 175 LEU A O 1
ATOM 1345 N N . ALA A 1 176 ? -75.551 8.400 99.965 1.00 40.22 176 ALA A N 1
ATOM 1346 C CA . ALA A 1 176 ? -75.142 8.675 101.331 1.00 40.22 176 ALA A CA 1
ATOM 1347 C C . ALA A 1 176 ? -74.614 7.372 101.954 1.00 40.22 176 ALA A C 1
ATOM 1349 O O . ALA A 1 176 ? -75.179 6.303 101.741 1.00 40.22 176 ALA A O 1
ATOM 1350 N N . ASN A 1 177 ? -73.513 7.492 102.687 1.00 43.78 177 ASN A N 1
ATOM 1351 C CA . ASN A 1 177 ? -72.743 6.420 103.310 1.00 43.78 177 ASN A CA 1
ATOM 1352 C C . ASN A 1 177 ? -73.428 5.871 104.585 1.00 43.78 177 ASN A C 1
ATOM 1354 O O . ASN A 1 177 ? -73.592 6.653 105.525 1.00 43.78 177 ASN A O 1
ATOM 1358 N N . PRO A 1 178 ? -73.759 4.567 104.679 1.00 44.09 178 PRO A N 1
ATOM 1359 C CA . PRO A 1 178 ? -74.124 3.903 105.922 1.00 44.09 178 PRO A CA 1
ATOM 1360 C C . PRO A 1 178 ? -72.952 3.022 106.388 1.00 44.09 178 PRO A C 1
ATOM 1362 O O . PRO A 1 178 ? -72.883 1.837 106.080 1.00 44.09 178 PRO A O 1
ATOM 1365 N N . TYR A 1 179 ? -71.999 3.602 107.118 1.00 50.31 179 TYR A N 1
ATOM 1366 C CA . TYR A 1 179 ? -70.986 2.822 107.839 1.00 50.31 179 TYR A CA 1
ATOM 1367 C C . TYR A 1 179 ? -71.613 2.309 109.142 1.00 50.31 179 TYR A C 1
ATOM 1369 O O . TYR A 1 179 ? -71.505 2.954 110.182 1.00 50.31 179 TYR A O 1
ATOM 1377 N N . ALA A 1 180 ? -72.334 1.195 109.057 1.00 51.09 180 ALA A N 1
ATOM 1378 C CA . ALA A 1 180 ? -72.761 0.388 110.195 1.00 51.09 180 ALA A CA 1
ATOM 1379 C C . ALA A 1 180 ? -73.316 -0.936 109.661 1.00 51.09 180 ALA A C 1
ATOM 1381 O O . ALA A 1 180 ? -74.504 -1.017 109.389 1.00 51.09 180 ALA A O 1
ATOM 1382 N N . ASP A 1 181 ? -72.439 -1.905 109.410 1.00 50.56 181 ASP A N 1
ATOM 1383 C CA . ASP A 1 181 ? -72.651 -3.329 109.700 1.00 50.56 181 ASP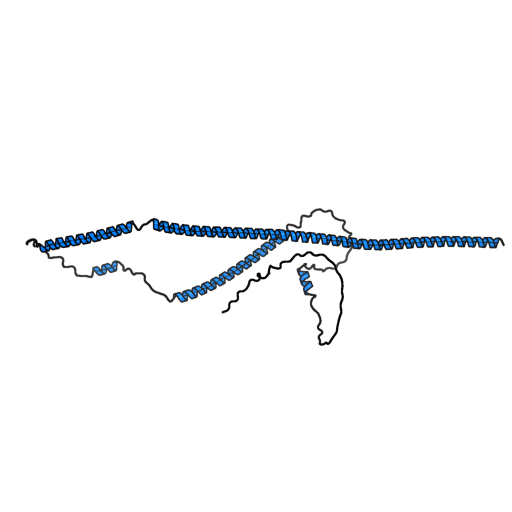 A CA 1
ATOM 1384 C C . ASP A 1 181 ? -71.359 -4.095 109.367 1.00 50.56 181 ASP A C 1
ATOM 1386 O O . ASP A 1 181 ? -70.466 -3.558 108.709 1.00 50.56 181 ASP A O 1
ATOM 1390 N N . GLU A 1 182 ? -71.219 -5.279 109.960 1.00 55.44 182 GLU A N 1
ATOM 1391 C CA . GLU A 1 182 ? -70.036 -6.149 110.013 1.00 55.44 182 GLU A CA 1
ATOM 1392 C C . GLU A 1 182 ? -69.146 -6.194 108.756 1.00 55.44 182 GLU A C 1
ATOM 1394 O O . GLU A 1 182 ? -69.635 -6.048 107.635 1.00 55.44 182 GLU A O 1
ATOM 1399 N N . PRO A 1 183 ? -67.831 -6.474 108.913 1.00 57.81 183 PRO A N 1
ATOM 1400 C CA . PRO A 1 183 ? -66.987 -6.797 107.774 1.00 57.81 183 PRO A CA 1
ATOM 1401 C C . PRO A 1 183 ? -67.556 -8.038 107.082 1.00 57.81 183 PRO A C 1
ATOM 1403 O O . PRO A 1 183 ? -67.361 -9.152 107.555 1.00 57.81 183 PRO A O 1
ATOM 1406 N N . ASP A 1 184 ? -68.258 -7.835 105.969 1.00 69.56 184 ASP A N 1
ATOM 1407 C CA . ASP A 1 184 ? -68.672 -8.897 105.061 1.00 69.56 184 ASP A CA 1
ATOM 1408 C C . ASP A 1 184 ? -67.401 -9.629 104.598 1.00 69.56 184 ASP A C 1
ATOM 1410 O O . ASP A 1 184 ? -66.658 -9.160 103.728 1.00 69.56 184 ASP A O 1
ATOM 1414 N N . GLU A 1 185 ? -67.080 -10.731 105.281 1.00 74.50 185 GLU A N 1
ATOM 1415 C CA . GLU A 1 185 ? -65.867 -11.508 105.038 1.00 74.50 185 GLU A CA 1
ATOM 1416 C C . GLU A 1 185 ? -65.837 -12.033 103.602 1.00 74.50 185 GLU A C 1
ATOM 1418 O O . GLU A 1 185 ? -64.756 -12.120 103.018 1.00 74.50 185 GLU A O 1
ATOM 1423 N N . GLU A 1 186 ? -66.996 -12.303 102.991 1.00 76.00 186 GLU A N 1
ATOM 1424 C CA . GLU A 1 186 ? -67.084 -12.721 101.592 1.00 76.00 186 GLU A CA 1
ATOM 1425 C C . GLU A 1 186 ? -66.722 -11.572 100.654 1.00 76.00 186 GLU A C 1
ATOM 1427 O O . GLU A 1 186 ? -65.966 -11.764 99.697 1.00 76.00 186 GLU A O 1
ATOM 1432 N N . LEU A 1 187 ? -67.175 -10.353 100.954 1.00 81.81 187 LEU A N 1
ATOM 1433 C CA . LEU A 1 187 ? -66.779 -9.161 100.212 1.00 81.81 187 LEU A CA 1
ATOM 1434 C C . LEU A 1 187 ? -65.278 -8.880 100.369 1.00 81.81 187 LEU A C 1
ATOM 1436 O O . LEU A 1 187 ? -64.597 -8.603 99.379 1.00 81.81 187 LEU A O 1
ATOM 1440 N N . ILE A 1 188 ? -64.726 -9.006 101.576 1.00 83.31 188 ILE A N 1
ATOM 1441 C CA . ILE A 1 188 ? -63.288 -8.833 101.833 1.00 83.31 188 ILE A CA 1
ATOM 1442 C C . ILE A 1 188 ? -62.469 -9.892 101.089 1.00 83.31 188 ILE A C 1
ATOM 1444 O O . ILE A 1 188 ? -61.449 -9.565 100.472 1.00 83.31 188 ILE A O 1
ATOM 1448 N N . GLU A 1 189 ? -62.913 -11.146 101.092 1.00 87.50 189 GLU A N 1
ATOM 1449 C CA . GLU A 1 189 ? -62.247 -12.224 100.367 1.00 87.50 189 GLU A CA 1
ATOM 1450 C C . GLU A 1 189 ? -62.398 -12.051 98.847 1.00 87.50 189 GLU A C 1
ATOM 1452 O O . GLU A 1 189 ? -61.449 -12.296 98.100 1.00 87.50 189 GLU A O 1
ATOM 1457 N N . SER A 1 190 ? -63.523 -11.510 98.368 1.00 87.06 190 SER A N 1
ATOM 1458 C CA . SER A 1 190 ? -63.700 -11.134 96.961 1.00 87.06 190 SER A CA 1
ATOM 1459 C C . SER A 1 190 ? -62.717 -10.040 96.536 1.00 87.06 190 SER A C 1
ATOM 1461 O O . SER A 1 190 ? -62.094 -10.159 95.480 1.00 87.06 190 SER A O 1
ATOM 1463 N N . TYR A 1 191 ? -62.472 -9.036 97.387 1.00 88.88 191 TYR A N 1
ATOM 1464 C CA . TYR A 1 191 ? -61.477 -7.996 97.134 1.00 88.88 191 TYR A CA 1
ATOM 1465 C C . TYR A 1 191 ? -60.053 -8.548 97.168 1.00 88.88 191 TYR A C 1
ATOM 1467 O O . TYR A 1 191 ? -59.240 -8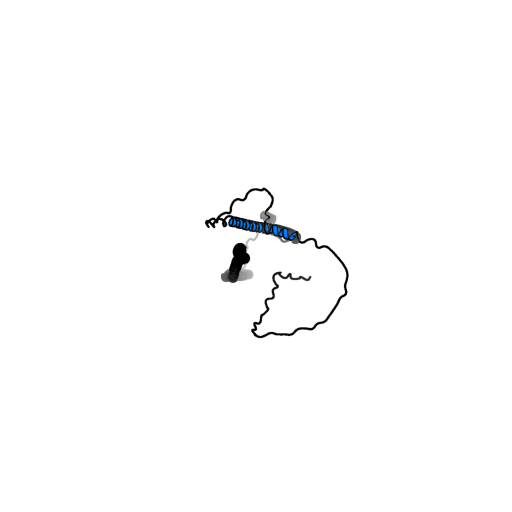.180 96.319 1.00 88.88 191 TYR A O 1
ATOM 1475 N N . ARG A 1 192 ? -59.740 -9.468 98.090 1.00 88.56 192 ARG A N 1
ATOM 1476 C CA . ARG A 1 192 ? -58.441 -10.166 98.118 1.00 88.56 192 ARG A CA 1
ATOM 1477 C C . ARG A 1 192 ? -58.222 -10.995 96.856 1.00 88.56 192 ARG A C 1
ATOM 1479 O O . ARG A 1 192 ? -57.138 -10.947 96.271 1.00 88.56 192 ARG A O 1
ATOM 1486 N N . ASN A 1 193 ? -59.247 -11.705 96.397 1.00 88.00 193 ASN A N 1
ATOM 1487 C CA . ASN A 1 193 ? -59.201 -12.495 95.171 1.00 88.00 193 ASN A CA 1
ATOM 1488 C C . ASN A 1 193 ? -59.099 -11.608 93.925 1.00 88.00 193 ASN A C 1
ATOM 1490 O O . ASN A 1 193 ? -58.299 -11.886 93.032 1.00 88.00 193 ASN A O 1
ATOM 1494 N N . GLN A 1 194 ? -59.822 -10.489 93.888 1.00 89.31 194 GLN A N 1
ATOM 1495 C CA . GLN A 1 194 ? -59.730 -9.504 92.815 1.00 89.31 194 GLN A CA 1
ATOM 1496 C C . GLN A 1 194 ? -58.354 -8.826 92.780 1.00 89.31 194 GLN A C 1
ATOM 1498 O O . GLN A 1 194 ? -57.807 -8.620 91.695 1.00 89.31 194 GLN A O 1
ATOM 1503 N N . ALA A 1 195 ? -57.763 -8.532 93.941 1.00 89.19 195 ALA A N 1
ATOM 1504 C CA . ALA A 1 195 ? -56.407 -8.002 94.058 1.00 89.19 195 ALA A CA 1
ATOM 1505 C C . ALA A 1 195 ? -55.361 -9.018 93.574 1.00 89.19 195 ALA A C 1
ATOM 1507 O O . ALA A 1 195 ? -54.471 -8.657 92.803 1.00 89.19 195 ALA A O 1
ATOM 1508 N N . ARG A 1 196 ? -55.504 -10.300 93.940 1.00 91.50 196 ARG A N 1
ATOM 1509 C CA . ARG A 1 196 ? -54.661 -11.392 93.420 1.00 91.50 196 ARG A CA 1
ATOM 1510 C C . ARG A 1 196 ? -54.760 -11.514 91.900 1.00 91.50 196 ARG A C 1
ATOM 1512 O O . ARG A 1 196 ? -53.734 -11.574 91.229 1.00 91.50 196 ARG A O 1
ATOM 1519 N N . LEU A 1 197 ? -55.974 -11.474 91.353 1.00 91.44 197 LEU A N 1
ATOM 1520 C CA . LEU A 1 197 ? -56.210 -11.564 89.912 1.00 91.44 197 LEU A CA 1
ATOM 1521 C C . LEU A 1 197 ? -55.642 -10.352 89.151 1.00 91.44 197 LEU A C 1
ATOM 1523 O O . LEU A 1 197 ? -55.115 -10.495 88.048 1.00 91.44 197 LEU A O 1
ATOM 1527 N N . GLN A 1 198 ? -55.728 -9.152 89.735 1.00 87.12 198 GLN A N 1
ATOM 1528 C CA . GLN A 1 198 ? -55.089 -7.946 89.198 1.00 87.12 198 GLN A CA 1
ATOM 1529 C C . GLN A 1 198 ? -53.567 -8.079 89.180 1.00 87.12 198 GLN A C 1
ATOM 1531 O O . GLN A 1 198 ? -52.951 -7.825 88.147 1.00 87.12 198 GLN A O 1
ATOM 1536 N N . LEU A 1 199 ? -52.976 -8.539 90.284 1.00 90.12 199 LEU A N 1
ATOM 1537 C CA . LEU A 1 199 ? -51.533 -8.722 90.396 1.00 90.12 199 LEU A CA 1
ATOM 1538 C C . LEU A 1 199 ? -51.018 -9.762 89.395 1.00 90.12 199 LEU A C 1
ATOM 1540 O O . LEU A 1 199 ? -49.976 -9.570 88.775 1.00 90.12 199 LEU A O 1
ATOM 1544 N N . GLU A 1 200 ? -51.762 -10.845 89.176 1.00 88.56 200 GLU A N 1
ATOM 1545 C CA . GLU A 1 200 ? -51.401 -11.869 88.197 1.00 88.56 200 GLU A CA 1
ATOM 1546 C C . GLU A 1 200 ? -51.521 -11.357 86.754 1.00 88.56 200 GLU A C 1
ATOM 1548 O O . GLU A 1 200 ? -50.627 -11.582 85.934 1.00 88.56 200 GLU A O 1
ATOM 1553 N N . ARG A 1 201 ? -52.564 -10.572 86.453 1.00 90.31 201 ARG A N 1
ATOM 1554 C CA . ARG A 1 201 ? -52.717 -9.884 85.162 1.00 90.31 201 ARG A CA 1
ATOM 1555 C C . ARG A 1 201 ? -51.614 -8.850 84.927 1.00 90.31 201 ARG A C 1
ATOM 1557 O O . ARG A 1 201 ? -51.158 -8.679 83.798 1.00 90.31 201 ARG A O 1
ATOM 1564 N N . GLU A 1 202 ? -51.198 -8.123 85.957 1.00 85.00 202 GLU A N 1
ATOM 1565 C CA . GLU A 1 202 ? -50.091 -7.170 85.882 1.00 85.00 202 GLU A CA 1
ATOM 1566 C C . GLU A 1 202 ? -48.754 -7.882 85.685 1.00 85.00 202 GLU A C 1
ATOM 1568 O O . GLU A 1 202 ? -48.032 -7.542 84.752 1.00 85.00 202 GLU A O 1
ATOM 1573 N N . LYS A 1 203 ? -48.495 -8.958 86.433 1.00 89.88 203 LYS A N 1
ATOM 1574 C CA . LYS A 1 203 ? -47.314 -9.811 86.266 1.00 89.88 203 LYS A CA 1
ATOM 1575 C C . LYS A 1 203 ? -47.224 -10.408 84.860 1.00 89.88 203 LYS A C 1
ATOM 1577 O O . LYS A 1 203 ? -46.144 -10.432 84.279 1.00 89.88 203 LYS A O 1
ATOM 1582 N N . GLN A 1 204 ? -48.342 -10.847 84.278 1.00 85.06 204 GLN A N 1
ATOM 1583 C CA . GLN A 1 204 ? -48.371 -11.308 82.886 1.00 85.06 204 GLN A CA 1
ATOM 1584 C C . GLN A 1 204 ? -48.091 -10.173 81.888 1.00 85.06 204 GLN A C 1
ATOM 1586 O O . GLN A 1 204 ? -47.369 -10.386 80.915 1.00 85.06 204 GLN A O 1
ATOM 1591 N N . ARG A 1 205 ? -48.615 -8.961 82.121 1.00 84.81 205 ARG A N 1
ATOM 1592 C CA . ARG A 1 205 ? -48.314 -7.787 81.279 1.00 84.81 205 ARG A CA 1
ATOM 1593 C C . ARG A 1 205 ? -46.847 -7.367 81.378 1.00 84.81 205 ARG A C 1
ATOM 1595 O O . ARG A 1 205 ? -46.266 -7.033 80.351 1.00 84.81 205 ARG A O 1
ATOM 1602 N N . GLU A 1 206 ? -46.251 -7.416 82.567 1.00 82.50 206 GLU A N 1
ATOM 1603 C CA . GLU A 1 206 ? -44.825 -7.150 82.796 1.00 82.50 206 GLU A CA 1
ATOM 1604 C C . GLU A 1 206 ? -43.963 -8.183 82.062 1.00 82.50 206 GLU A C 1
ATOM 1606 O O . GLU A 1 206 ? -43.109 -7.814 81.270 1.00 82.50 206 GLU A O 1
ATOM 1611 N N . GLN A 1 207 ? -44.274 -9.478 82.189 1.00 82.81 207 GLN A N 1
ATOM 1612 C CA . GLN A 1 207 ? -43.561 -10.544 81.474 1.00 82.81 207 GLN A CA 1
ATOM 1613 C C . GLN A 1 207 ? -43.667 -10.414 79.949 1.00 82.81 207 GLN A C 1
ATOM 1615 O O . GLN A 1 207 ? -42.700 -10.685 79.238 1.00 82.81 207 GLN A O 1
ATOM 1620 N N . GLN A 1 208 ? -44.818 -9.980 79.426 1.00 80.44 208 GLN A N 1
ATOM 1621 C CA . GLN A 1 208 ? -44.965 -9.674 78.000 1.00 80.44 208 GLN A CA 1
ATOM 1622 C C . GLN A 1 208 ? -44.152 -8.440 77.595 1.00 80.44 208 GLN A C 1
ATOM 1624 O O . GLN A 1 208 ? -43.569 -8.426 76.510 1.00 80.44 208 GLN A O 1
ATOM 1629 N N . ARG A 1 209 ? -44.069 -7.425 78.462 1.00 76.56 209 ARG A N 1
ATOM 1630 C CA . ARG A 1 209 ? -43.270 -6.215 78.242 1.00 76.56 209 ARG A CA 1
ATOM 1631 C C . ARG A 1 209 ? -41.769 -6.513 78.304 1.00 76.56 209 ARG A C 1
ATOM 1633 O O . ARG A 1 209 ? -41.036 -6.029 77.447 1.00 76.56 209 ARG A O 1
ATOM 1640 N N . ASP A 1 210 ? -41.327 -7.380 79.206 1.00 74.56 210 ASP A N 1
ATOM 1641 C CA . ASP A 1 210 ? -39.947 -7.859 79.313 1.00 74.56 210 ASP A CA 1
ATOM 1642 C C . ASP A 1 210 ? -39.573 -8.764 78.137 1.00 74.56 210 ASP A C 1
ATOM 1644 O O . ASP A 1 210 ? -38.504 -8.610 77.551 1.00 74.56 210 ASP A O 1
ATOM 1648 N N . ALA A 1 211 ? -40.464 -9.668 77.720 1.00 72.62 211 ALA A N 1
ATOM 1649 C CA . ALA A 1 211 ? -40.255 -10.502 76.538 1.00 72.62 211 ALA A CA 1
ATOM 1650 C C . ALA A 1 211 ? -40.224 -9.670 75.246 1.00 72.62 211 ALA A C 1
ATOM 1652 O O . ALA A 1 211 ? -39.418 -9.946 74.358 1.00 72.62 211 ALA A O 1
ATOM 1653 N N . SER A 1 212 ? -41.061 -8.633 75.151 1.00 66.19 212 SER A N 1
ATOM 1654 C CA . SER A 1 212 ? -41.029 -7.632 74.082 1.00 66.19 212 SER A CA 1
ATOM 1655 C C . SER A 1 212 ? -39.715 -6.852 74.098 1.00 66.19 212 SER A C 1
ATOM 1657 O O . SER A 1 212 ? -39.044 -6.779 73.077 1.00 66.19 212 SER A O 1
ATOM 1659 N N . THR A 1 213 ? -39.306 -6.334 75.257 1.00 64.19 213 THR A N 1
ATOM 1660 C CA . THR A 1 213 ? -38.084 -5.528 75.415 1.00 64.19 213 THR A CA 1
ATOM 1661 C C . THR A 1 213 ? -36.832 -6.350 75.109 1.00 64.19 213 THR A C 1
ATOM 1663 O O . THR A 1 213 ? -35.924 -5.876 74.432 1.00 64.19 213 THR A O 1
ATOM 1666 N N . LYS A 1 214 ? -36.807 -7.628 75.503 1.00 62.25 214 LYS A N 1
ATOM 1667 C CA . LYS A 1 214 ? -35.705 -8.556 75.216 1.00 62.25 214 LYS A CA 1
ATOM 1668 C C . LYS A 1 214 ? -35.622 -8.946 73.735 1.00 62.25 214 LYS A C 1
ATOM 1670 O O . LYS A 1 214 ? -34.523 -9.193 73.252 1.00 62.25 214 LYS A O 1
ATOM 1675 N N . ARG A 1 215 ? -36.752 -8.947 73.013 1.00 55.94 215 ARG A N 1
ATOM 1676 C CA . ARG A 1 215 ? -36.796 -9.092 71.545 1.00 55.94 215 ARG A CA 1
ATOM 1677 C C . ARG A 1 215 ? -36.380 -7.798 70.840 1.00 55.94 215 ARG A C 1
ATOM 1679 O O . ARG A 1 215 ? -35.588 -7.835 69.913 1.00 55.94 215 ARG A O 1
ATOM 1686 N N . THR A 1 216 ? -36.817 -6.631 71.310 1.00 50.78 216 THR A N 1
ATOM 1687 C CA . THR A 1 216 ? -36.446 -5.346 70.689 1.00 50.78 216 THR A CA 1
ATOM 1688 C C . THR A 1 216 ? -35.015 -4.905 70.998 1.00 50.78 216 THR A C 1
ATOM 1690 O O . THR A 1 216 ? -34.442 -4.147 70.225 1.00 50.78 216 THR A O 1
ATOM 1693 N N . SER A 1 217 ? -34.400 -5.397 72.080 1.00 49.44 217 SER A N 1
ATOM 1694 C CA . SER A 1 217 ? -32.965 -5.214 72.340 1.00 49.44 217 SER A CA 1
ATOM 1695 C C . SER A 1 217 ? -32.068 -6.154 71.520 1.00 49.44 217 SER A C 1
ATOM 1697 O O . SER A 1 217 ? -30.867 -5.903 71.460 1.00 49.44 217 SER A O 1
ATOM 1699 N N . SER A 1 218 ? -32.609 -7.190 70.854 1.00 51.19 218 SER A N 1
ATOM 1700 C CA . SER A 1 218 ? -31.861 -7.993 69.867 1.00 51.19 218 SER A CA 1
ATOM 1701 C C . SER A 1 218 ? -32.080 -7.558 68.413 1.00 51.19 218 SER A C 1
ATOM 1703 O O . SER A 1 218 ? -31.247 -7.861 67.560 1.00 51.19 218 SER A O 1
ATOM 1705 N N . GLU A 1 219 ? -33.135 -6.795 68.119 1.00 48.78 219 GLU A N 1
ATOM 1706 C CA . GLU A 1 219 ? -33.568 -6.475 66.748 1.00 48.78 219 GLU A CA 1
ATOM 1707 C C . GLU A 1 219 ? -32.997 -5.156 66.187 1.00 48.78 219 GLU A C 1
ATOM 1709 O O . GLU A 1 219 ? -33.655 -4.386 65.490 1.00 48.78 219 GLU A O 1
ATOM 1714 N N . GLY A 1 220 ? -31.726 -4.902 66.475 1.00 47.78 220 GLY A N 1
ATOM 1715 C CA . GLY A 1 220 ? -30.909 -3.883 65.814 1.00 47.78 220 GLY A CA 1
ATOM 1716 C C . GLY A 1 220 ? -29.552 -4.459 65.431 1.00 47.78 220 GLY A C 1
ATOM 1717 O O . GLY A 1 220 ? -28.533 -3.812 65.632 1.00 47.78 220 GLY A O 1
ATOM 1718 N N . HIS A 1 221 ? -29.526 -5.719 64.990 1.00 49.00 221 HIS A N 1
ATOM 1719 C CA . HIS A 1 221 ? -28.310 -6.516 64.877 1.00 49.00 221 HIS A CA 1
ATOM 1720 C C . HIS A 1 221 ? -27.342 -5.920 63.825 1.00 49.00 221 HIS A C 1
ATOM 1722 O O . HIS A 1 221 ? -27.652 -5.966 62.628 1.00 49.00 221 HIS A O 1
ATOM 1728 N N . PRO A 1 222 ? -26.164 -5.381 64.213 1.00 56.22 222 PRO A N 1
ATOM 1729 C CA . PRO A 1 222 ? -25.184 -4.843 63.265 1.00 56.22 222 PRO A CA 1
ATOM 1730 C C . PRO A 1 222 ? -24.749 -5.895 62.233 1.00 56.22 222 PRO A C 1
ATOM 1732 O O . PRO A 1 222 ? -24.571 -5.562 61.068 1.00 56.22 222 PRO A O 1
ATOM 1735 N N . HIS A 1 223 ? -24.737 -7.181 62.600 1.00 56.97 223 HIS A N 1
ATOM 1736 C CA . HIS A 1 223 ? -24.385 -8.284 61.701 1.00 56.97 223 HIS A CA 1
ATOM 1737 C C . HIS A 1 223 ? -25.317 -8.489 60.498 1.00 56.97 223 HIS A C 1
ATOM 1739 O O . HIS A 1 223 ? -24.857 -8.988 59.476 1.00 56.97 223 HIS A O 1
ATOM 1745 N N . SER A 1 224 ? -26.602 -8.118 60.564 1.00 65.12 224 SER A N 1
ATOM 1746 C CA . SER A 1 224 ? -27.484 -8.252 59.390 1.00 65.12 224 SER A CA 1
ATOM 1747 C C . SER A 1 224 ? -27.191 -7.184 58.337 1.00 65.12 224 SER A C 1
ATOM 1749 O O . SER A 1 224 ? -27.295 -7.457 57.145 1.00 65.12 224 SER A O 1
ATOM 1751 N N . LYS A 1 225 ? -26.828 -5.972 58.773 1.00 73.44 225 LYS A N 1
ATOM 1752 C CA . LYS A 1 225 ? -26.414 -4.883 57.879 1.00 73.44 225 LYS A CA 1
ATOM 1753 C C . LYS A 1 225 ? -24.985 -5.098 57.375 1.00 73.44 225 LYS A C 1
ATOM 1755 O O . LYS A 1 225 ? -24.719 -4.810 56.217 1.00 73.44 225 LYS A O 1
ATOM 1760 N N . GLU A 1 226 ? -24.109 -5.650 58.215 1.00 74.62 226 GLU A N 1
ATOM 1761 C CA . GLU A 1 226 ? -22.746 -6.061 57.850 1.00 74.62 226 GLU A CA 1
ATOM 1762 C C . GLU A 1 226 ? -22.765 -7.124 56.743 1.00 74.62 226 GLU A C 1
ATOM 1764 O O . GLU A 1 226 ? -22.157 -6.925 55.702 1.00 74.62 226 GLU A O 1
ATOM 1769 N N . ARG A 1 227 ? -23.561 -8.196 56.893 1.00 75.81 227 ARG A N 1
ATOM 1770 C CA . ARG A 1 227 ? -23.695 -9.243 55.861 1.00 75.81 227 ARG A CA 1
ATOM 1771 C C . ARG A 1 227 ? -24.258 -8.730 54.537 1.00 75.81 227 ARG A C 1
ATOM 1773 O O . ARG A 1 227 ? -23.852 -9.205 53.484 1.00 75.81 227 ARG A O 1
ATOM 1780 N N . ALA A 1 228 ? -25.202 -7.788 54.582 1.00 79.19 228 ALA A N 1
ATOM 1781 C CA . ALA A 1 228 ? -25.745 -7.178 53.369 1.00 79.19 228 ALA A CA 1
ATOM 1782 C C . ALA A 1 228 ? -24.682 -6.342 52.637 1.00 79.19 228 ALA A C 1
ATOM 1784 O O . ALA A 1 228 ? -24.567 -6.445 51.421 1.00 79.19 228 ALA A O 1
ATOM 1785 N N . ARG A 1 229 ? -23.869 -5.576 53.377 1.00 81.88 229 ARG A N 1
ATOM 1786 C CA . ARG A 1 229 ? -22.733 -4.834 52.810 1.00 81.88 229 ARG A CA 1
ATOM 1787 C C . ARG A 1 229 ? -21.662 -5.761 52.254 1.00 81.88 229 ARG A C 1
ATOM 1789 O O . ARG A 1 229 ? -21.147 -5.502 51.179 1.00 81.88 229 ARG A O 1
ATOM 1796 N N . GLU A 1 230 ? -21.339 -6.837 52.960 1.00 86.00 230 GLU A N 1
ATOM 1797 C CA . GLU A 1 230 ? -20.340 -7.811 52.512 1.00 86.00 230 GLU A CA 1
ATOM 1798 C C . GLU A 1 230 ? -20.770 -8.503 51.209 1.00 86.00 230 GLU A C 1
ATOM 1800 O O . GLU A 1 230 ? -19.983 -8.588 50.274 1.00 86.00 230 GLU A O 1
ATOM 1805 N N . SER A 1 231 ? -22.055 -8.854 51.078 1.00 85.56 231 SER A N 1
ATOM 1806 C CA . SER A 1 231 ? -22.615 -9.354 49.813 1.00 85.56 231 SER A CA 1
ATOM 1807 C C . SER A 1 231 ? -22.531 -8.333 48.670 1.00 85.56 231 SER A C 1
ATOM 1809 O O . SER A 1 231 ? -22.320 -8.720 47.523 1.00 85.56 231 SER A O 1
ATOM 1811 N N . GLU A 1 232 ? -22.706 -7.041 48.960 1.00 90.69 232 GLU A N 1
ATOM 1812 C CA . GLU A 1 232 ? -22.588 -5.964 47.969 1.00 90.69 232 GLU A CA 1
ATOM 1813 C C . GLU A 1 232 ? -21.125 -5.760 47.537 1.00 90.69 232 GLU A C 1
ATOM 1815 O O . GLU A 1 232 ? -20.845 -5.606 46.348 1.00 90.69 232 GLU A O 1
ATOM 1820 N N . TYR A 1 233 ? -20.171 -5.841 48.473 1.00 91.25 233 TYR A N 1
ATOM 1821 C CA . TYR A 1 233 ? -18.738 -5.825 48.163 1.00 91.25 233 TYR A CA 1
ATOM 1822 C C . TYR A 1 233 ? -18.312 -7.032 47.321 1.00 91.25 233 TYR A C 1
ATOM 1824 O O . TYR A 1 233 ? -17.513 -6.875 46.398 1.00 91.25 233 TYR A O 1
ATOM 1832 N N . ASP A 1 234 ? -18.863 -8.217 47.582 1.00 91.62 234 ASP A N 1
ATOM 1833 C CA . ASP A 1 234 ? -18.593 -9.414 46.782 1.00 91.62 234 ASP A CA 1
ATOM 1834 C C . ASP A 1 234 ? -19.116 -9.278 45.342 1.00 91.62 234 ASP A C 1
ATOM 1836 O O . ASP A 1 234 ? -18.422 -9.647 44.390 1.00 91.62 234 ASP A O 1
ATOM 1840 N N . GLU A 1 235 ? -20.309 -8.709 45.143 1.00 92.75 235 GLU A N 1
ATOM 1841 C CA . GLU A 1 235 ? -20.834 -8.408 43.802 1.00 92.75 235 GLU A CA 1
ATOM 1842 C C . GLU A 1 235 ? -20.006 -7.341 43.076 1.00 92.75 235 GLU A C 1
ATOM 1844 O O . GLU A 1 235 ? -19.706 -7.485 41.883 1.00 92.75 235 GLU A O 1
ATOM 1849 N N . GLN A 1 236 ? -19.576 -6.296 43.787 1.00 94.50 236 GLN A N 1
ATOM 1850 C CA . GLN A 1 236 ? -18.677 -5.279 43.240 1.00 94.50 236 GLN A CA 1
ATOM 1851 C C . GLN A 1 236 ? -17.328 -5.883 42.840 1.00 94.50 236 GLN A C 1
ATOM 1853 O O . GLN A 1 236 ? -16.847 -5.622 41.738 1.00 94.50 236 GLN A O 1
ATOM 1858 N N . ASN A 1 237 ? -16.745 -6.742 43.677 1.00 93.25 237 ASN A N 1
ATOM 1859 C CA . ASN A 1 237 ? -15.483 -7.420 43.387 1.00 93.25 237 ASN A CA 1
ATOM 1860 C C . ASN A 1 237 ? -15.597 -8.340 42.168 1.00 93.25 237 ASN A C 1
ATOM 1862 O O . ASN A 1 237 ? -14.736 -8.283 41.292 1.00 93.25 237 ASN A O 1
ATOM 1866 N N . ARG A 1 238 ? -16.689 -9.106 42.042 1.00 95.19 238 ARG A N 1
ATOM 1867 C CA . ARG A 1 238 ? -16.960 -9.911 40.835 1.00 95.19 238 ARG A CA 1
ATOM 1868 C C . ARG A 1 238 ? -17.073 -9.047 39.584 1.00 95.19 238 ARG A C 1
ATOM 1870 O O . ARG A 1 238 ? -16.546 -9.401 38.534 1.00 95.19 238 ARG A O 1
ATOM 1877 N N . THR A 1 239 ? -17.736 -7.900 39.692 1.00 96.38 239 THR A N 1
ATOM 1878 C CA . THR A 1 239 ? -17.861 -6.957 38.573 1.00 96.38 239 THR A CA 1
ATOM 1879 C C . THR A 1 239 ? -16.498 -6.390 38.179 1.00 96.38 239 THR A C 1
ATOM 1881 O O . THR A 1 239 ? -16.170 -6.339 36.997 1.00 96.38 239 THR A O 1
ATOM 1884 N N . ILE A 1 240 ? -15.668 -6.022 39.158 1.00 96.19 240 ILE A N 1
ATOM 1885 C CA . ILE A 1 240 ? -14.302 -5.540 38.932 1.00 96.19 240 ILE A CA 1
ATOM 1886 C C . ILE A 1 240 ? -13.444 -6.620 38.263 1.00 96.19 240 ILE A C 1
ATOM 1888 O O . ILE A 1 240 ? -12.700 -6.308 37.337 1.00 96.19 240 ILE A O 1
ATOM 1892 N N . GLU A 1 241 ? -13.532 -7.875 38.703 1.00 96.38 241 GLU A N 1
ATOM 1893 C CA . GLU A 1 241 ? -12.808 -8.990 38.082 1.00 96.38 241 GLU A CA 1
ATOM 1894 C C . GLU A 1 241 ? -13.246 -9.222 36.635 1.00 96.38 241 GLU A C 1
ATOM 1896 O O . GLU A 1 241 ? -12.388 -9.317 35.757 1.00 96.38 241 GLU A O 1
ATOM 1901 N N . ASN A 1 242 ? -14.553 -9.217 36.363 1.00 96.56 242 ASN A N 1
ATOM 1902 C CA . ASN A 1 242 ? -15.083 -9.345 35.005 1.00 96.56 242 ASN A CA 1
ATOM 1903 C C . ASN A 1 242 ? -14.593 -8.207 34.100 1.00 96.56 242 ASN A C 1
ATOM 1905 O O . ASN A 1 242 ? -14.077 -8.463 33.016 1.00 96.56 242 ASN A O 1
ATOM 1909 N N . LEU A 1 243 ? -14.675 -6.958 34.572 1.00 97.62 243 LEU A N 1
ATOM 1910 C CA . LEU A 1 243 ? -14.192 -5.793 33.828 1.00 97.62 243 LEU A CA 1
ATOM 1911 C C . LEU A 1 243 ? -12.677 -5.837 33.605 1.00 97.62 243 LEU A C 1
ATOM 1913 O O . LEU A 1 243 ? -12.197 -5.392 32.564 1.00 97.62 243 LEU A O 1
ATOM 1917 N N . ARG A 1 244 ? -11.896 -6.361 34.558 1.00 97.19 244 ARG A N 1
ATOM 1918 C CA . ARG A 1 244 ? -10.448 -6.558 34.384 1.00 97.19 244 ARG A CA 1
ATOM 1919 C C . ARG A 1 244 ? -10.153 -7.621 33.333 1.00 97.19 244 ARG A C 1
ATOM 1921 O O . ARG A 1 244 ? -9.281 -7.392 32.501 1.00 97.19 244 ARG A O 1
ATOM 1928 N N . ALA A 1 245 ? -10.874 -8.740 33.353 1.00 97.12 245 ALA A N 1
ATOM 1929 C CA . ALA A 1 245 ? -10.725 -9.802 32.363 1.00 97.12 245 ALA A CA 1
ATOM 1930 C C . ALA A 1 245 ? -11.091 -9.314 30.953 1.00 97.12 245 ALA A C 1
ATOM 1932 O O . ALA A 1 245 ? -10.347 -9.556 30.006 1.00 97.12 245 ALA A O 1
ATOM 1933 N N . GLU A 1 246 ? -12.187 -8.564 30.825 1.00 97.56 246 GLU A N 1
ATOM 1934 C CA . GLU A 1 246 ? -12.596 -7.940 29.566 1.00 97.56 246 GLU A CA 1
ATOM 1935 C C . GLU A 1 246 ? -11.557 -6.926 29.073 1.00 97.56 246 GLU A C 1
ATOM 1937 O O . GLU A 1 246 ? -11.149 -6.977 27.916 1.00 97.56 246 GLU A O 1
ATOM 1942 N N . ASN A 1 247 ? -11.051 -6.055 29.954 1.00 96.31 247 ASN A N 1
ATOM 1943 C CA . ASN A 1 247 ? -9.979 -5.121 29.601 1.00 96.31 247 ASN A CA 1
ATOM 1944 C C . ASN A 1 247 ? -8.716 -5.840 29.117 1.00 96.31 247 ASN A C 1
ATOM 1946 O O . ASN A 1 247 ? -8.054 -5.358 28.202 1.00 96.31 247 ASN A O 1
ATOM 1950 N N . GLU A 1 248 ? -8.360 -6.966 29.729 1.00 97.88 248 GLU A N 1
ATOM 1951 C CA . GLU A 1 248 ? -7.186 -7.733 29.319 1.00 97.88 248 GLU A CA 1
ATOM 1952 C C . GLU A 1 248 ? -7.388 -8.390 27.949 1.00 97.88 248 GLU A C 1
ATOM 1954 O O . GLU A 1 248 ? -6.492 -8.357 27.103 1.00 97.88 248 GLU A O 1
ATOM 1959 N N . LEU A 1 249 ? -8.591 -8.905 27.687 1.00 97.75 249 LEU A N 1
ATOM 1960 C CA . LEU A 1 249 ? -8.949 -9.472 26.390 1.00 97.75 249 LEU A CA 1
ATOM 1961 C C . LEU A 1 249 ? -8.934 -8.404 25.288 1.00 97.75 249 LEU A C 1
ATOM 1963 O O . LEU A 1 249 ? -8.301 -8.606 24.253 1.00 97.75 249 LEU A O 1
ATOM 1967 N N . LEU A 1 250 ? -9.532 -7.237 25.546 1.00 97.94 250 LEU A N 1
ATOM 1968 C CA . LEU A 1 250 ? -9.524 -6.102 24.619 1.00 97.94 250 LEU A CA 1
ATOM 1969 C C . LEU A 1 250 ? -8.105 -5.598 24.334 1.00 97.94 250 LEU A C 1
ATOM 1971 O O . LEU A 1 250 ? -7.780 -5.286 23.190 1.00 97.94 250 LEU A O 1
ATOM 1975 N N . LYS A 1 251 ? -7.225 -5.547 25.342 1.00 98.06 251 LYS A N 1
ATOM 1976 C CA . LYS A 1 251 ? -5.809 -5.206 25.127 1.00 98.06 251 LYS A CA 1
ATOM 1977 C C . LYS A 1 251 ? -5.113 -6.225 24.235 1.00 98.06 251 LYS A C 1
ATOM 1979 O O . LYS A 1 251 ? -4.392 -5.827 23.325 1.00 98.06 251 LYS A O 1
ATOM 1984 N N . SER A 1 252 ? -5.337 -7.517 24.471 1.00 97.75 252 SER A N 1
ATOM 1985 C CA . SER A 1 252 ? -4.756 -8.583 23.651 1.00 97.75 252 SER A CA 1
ATOM 1986 C C . SER A 1 252 ? -5.219 -8.497 22.193 1.00 97.75 252 SER A C 1
ATOM 1988 O O . SER A 1 252 ? -4.405 -8.603 21.273 1.00 97.75 252 SER A O 1
ATOM 1990 N N . GLU A 1 253 ? -6.506 -8.227 21.969 1.00 98.00 253 GLU A N 1
ATOM 1991 C CA . GLU A 1 253 ? -7.076 -8.045 20.632 1.00 98.00 253 GLU A CA 1
ATOM 1992 C C . GLU A 1 253 ? -6.536 -6.787 19.937 1.00 98.00 253 GLU A C 1
ATOM 1994 O O . GLU A 1 253 ? -6.202 -6.823 18.748 1.00 98.00 253 GLU A O 1
ATOM 1999 N N . LEU A 1 254 ? -6.360 -5.692 20.681 1.00 97.19 254 LEU A N 1
ATOM 2000 C CA . LEU A 1 254 ? -5.768 -4.455 20.175 1.00 97.19 254 LEU A CA 1
ATOM 2001 C C . LEU A 1 254 ? -4.284 -4.636 19.823 1.00 97.19 254 LEU A C 1
ATOM 2003 O O . LEU A 1 254 ? -3.825 -4.148 18.789 1.00 97.19 254 LEU A O 1
ATOM 2007 N N . GLU A 1 255 ? -3.530 -5.382 20.630 1.00 98.00 255 GLU A N 1
ATOM 2008 C CA . GLU A 1 255 ? -2.161 -5.779 20.299 1.00 98.00 255 GLU A CA 1
ATOM 2009 C C . GLU A 1 255 ? -2.105 -6.656 19.048 1.00 98.00 255 GLU A C 1
ATOM 2011 O O . GLU A 1 255 ? -1.253 -6.430 18.187 1.00 98.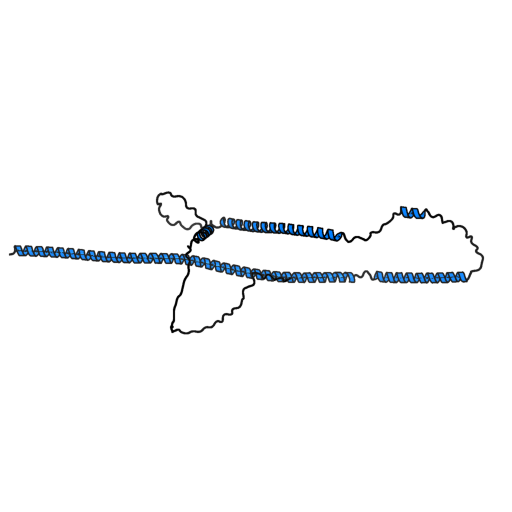00 255 GLU A O 1
ATOM 2016 N N . ASN A 1 256 ? -2.997 -7.644 18.923 1.00 97.88 256 ASN A N 1
ATOM 2017 C CA . ASN A 1 256 ? -3.038 -8.510 17.749 1.00 97.88 256 ASN A CA 1
ATOM 2018 C C . ASN A 1 256 ? -3.374 -7.714 16.479 1.00 97.88 256 ASN A C 1
ATOM 2020 O O . ASN A 1 256 ? -2.643 -7.790 15.492 1.00 97.88 256 ASN A O 1
ATOM 2024 N N . SER A 1 257 ? -4.398 -6.862 16.546 1.00 97.25 257 SER A N 1
ATOM 2025 C CA . SER A 1 257 ? -4.786 -5.960 15.456 1.00 97.25 257 SER A CA 1
ATOM 2026 C C . SER A 1 257 ? -3.640 -5.025 15.057 1.00 97.25 257 SER A C 1
ATOM 2028 O O . SER A 1 257 ? -3.369 -4.834 13.871 1.00 97.25 257 SER A O 1
ATOM 2030 N N . ASN A 1 258 ? -2.896 -4.488 16.029 1.00 97.75 258 ASN A N 1
ATOM 2031 C CA . ASN A 1 258 ? -1.714 -3.670 15.756 1.00 97.75 258 ASN A CA 1
ATOM 2032 C C . ASN A 1 258 ? -0.583 -4.466 15.091 1.00 97.75 258 ASN A C 1
ATOM 2034 O O . ASN A 1 258 ? 0.050 -3.955 14.164 1.00 97.75 258 ASN A O 1
ATOM 2038 N N . ARG A 1 259 ? -0.329 -5.714 15.510 1.00 98.00 259 ARG A N 1
ATOM 2039 C CA . ARG A 1 259 ? 0.659 -6.586 14.844 1.00 98.00 259 ARG A CA 1
ATOM 2040 C C . ARG A 1 259 ? 0.267 -6.865 13.395 1.00 98.00 259 ARG A C 1
ATOM 2042 O O . ARG A 1 259 ? 1.123 -6.820 12.511 1.00 98.00 259 ARG A O 1
ATOM 2049 N N . GLU A 1 260 ? -1.010 -7.131 13.142 1.00 97.75 260 GLU A N 1
ATOM 2050 C CA . GLU A 1 260 ? -1.525 -7.342 11.790 1.00 97.75 260 GLU A CA 1
ATOM 2051 C C . GLU A 1 260 ? -1.383 -6.082 10.934 1.00 97.75 260 GLU A C 1
ATOM 2053 O O . GLU A 1 260 ? -0.844 -6.155 9.828 1.00 97.75 260 GLU A O 1
ATOM 2058 N N . LEU A 1 261 ? -1.768 -4.914 11.456 1.00 98.06 261 LEU A N 1
ATOM 2059 C CA . LEU A 1 261 ? -1.580 -3.629 10.777 1.00 98.06 261 LEU A CA 1
ATOM 2060 C C . LEU A 1 261 ? -0.114 -3.369 10.426 1.00 98.06 261 LEU A C 1
ATOM 2062 O O . LEU A 1 261 ? 0.182 -2.932 9.312 1.00 98.06 261 LEU A O 1
ATOM 2066 N N . GLU A 1 262 ? 0.814 -3.666 11.332 1.00 97.69 262 GLU A N 1
ATOM 2067 C CA . GLU A 1 262 ? 2.242 -3.486 11.072 1.00 97.69 262 GLU A CA 1
ATOM 2068 C C . GLU A 1 262 ? 2.753 -4.457 9.993 1.00 97.69 262 GLU A C 1
ATOM 2070 O O . GLU A 1 262 ? 3.496 -4.065 9.089 1.00 97.69 262 GLU A O 1
ATOM 2075 N N . SER A 1 263 ? 2.270 -5.703 10.002 1.00 97.75 263 SER A N 1
ATOM 2076 C CA . SER A 1 263 ? 2.523 -6.681 8.935 1.00 97.75 263 SER A CA 1
ATOM 2077 C C . SER A 1 263 ? 1.984 -6.208 7.577 1.00 97.75 263 SER A C 1
ATOM 2079 O O . SER A 1 263 ? 2.683 -6.298 6.558 1.00 97.75 263 SER A O 1
ATOM 2081 N N . TYR A 1 264 ? 0.776 -5.636 7.541 1.00 98.31 264 TYR A N 1
ATOM 2082 C CA . TYR A 1 264 ? 0.198 -5.060 6.325 1.00 98.31 264 TYR A CA 1
ATOM 2083 C C . TYR A 1 264 ? 1.005 -3.864 5.817 1.00 98.31 264 TYR A C 1
ATOM 2085 O O . TYR A 1 264 ? 1.308 -3.809 4.622 1.00 98.31 264 TYR A O 1
ATOM 2093 N N . LYS A 1 265 ? 1.431 -2.952 6.698 1.00 98.31 265 LYS A N 1
ATOM 2094 C CA . LYS A 1 265 ? 2.305 -1.821 6.339 1.00 98.31 265 LYS A CA 1
ATOM 2095 C C . LYS A 1 265 ? 3.635 -2.293 5.756 1.00 98.31 265 LYS A C 1
ATOM 2097 O O . LYS A 1 265 ? 4.051 -1.799 4.707 1.00 98.31 265 LYS A O 1
ATOM 2102 N N . ALA A 1 266 ? 4.279 -3.280 6.380 1.00 98.12 266 ALA A N 1
ATOM 2103 C CA . ALA A 1 266 ? 5.531 -3.847 5.884 1.00 98.12 266 ALA A CA 1
ATOM 2104 C C . ALA A 1 266 ? 5.359 -4.477 4.491 1.00 98.12 266 ALA A C 1
ATOM 2106 O O . ALA A 1 266 ? 6.181 -4.270 3.592 1.00 98.12 266 ALA A O 1
ATOM 2107 N N . ARG A 1 267 ? 4.253 -5.201 4.274 1.00 98.06 267 ARG A N 1
ATOM 2108 C CA . ARG A 1 267 ? 3.925 -5.798 2.973 1.00 98.06 267 ARG A CA 1
ATOM 2109 C C . ARG A 1 267 ? 3.653 -4.737 1.908 1.00 98.06 267 ARG A C 1
ATOM 2111 O O . ARG A 1 267 ? 4.178 -4.848 0.802 1.00 98.06 267 ARG A O 1
ATOM 2118 N N . LEU A 1 268 ? 2.879 -3.706 2.240 1.00 97.75 268 LEU A N 1
ATOM 2119 C CA . LEU A 1 268 ? 2.589 -2.577 1.353 1.00 97.75 268 LEU A CA 1
ATOM 2120 C C . LEU A 1 268 ? 3.868 -1.849 0.938 1.00 97.75 268 LEU A C 1
ATOM 2122 O O . LEU A 1 268 ? 4.062 -1.583 -0.249 1.00 97.75 268 LEU A O 1
ATOM 2126 N N . LYS A 1 269 ? 4.780 -1.603 1.885 1.00 98.38 269 LYS A N 1
ATOM 2127 C CA . LYS A 1 269 ? 6.087 -1.003 1.600 1.00 98.38 269 LYS A CA 1
ATOM 2128 C C . LYS A 1 269 ? 6.891 -1.846 0.609 1.00 98.38 269 LYS A C 1
ATOM 2130 O O . LYS A 1 269 ? 7.374 -1.320 -0.390 1.00 98.38 269 LYS A O 1
ATOM 2135 N N . LYS A 1 270 ? 6.958 -3.163 0.822 1.00 98.00 270 LYS A N 1
ATOM 2136 C CA . LYS A 1 270 ? 7.652 -4.084 -0.090 1.00 98.00 270 LYS A CA 1
ATOM 2137 C C . LYS A 1 270 ? 7.049 -4.075 -1.498 1.00 98.00 270 LYS A C 1
ATOM 2139 O O . LYS A 1 270 ? 7.778 -4.091 -2.484 1.00 98.00 270 LYS A O 1
ATOM 2144 N N . VAL A 1 271 ? 5.720 -4.039 -1.607 1.00 97.56 271 VAL A N 1
ATOM 2145 C CA . VAL A 1 271 ? 5.032 -3.935 -2.904 1.00 97.56 271 VAL A CA 1
ATOM 2146 C C . VAL A 1 271 ? 5.372 -2.613 -3.596 1.00 97.56 271 VAL A C 1
ATOM 2148 O O . VAL A 1 271 ? 5.677 -2.614 -4.787 1.00 97.56 271 VAL A O 1
ATOM 2151 N N . HIS A 1 272 ? 5.384 -1.501 -2.859 1.00 97.69 272 HIS A N 1
ATOM 2152 C CA . HIS A 1 272 ? 5.768 -0.195 -3.393 1.00 97.69 272 HIS A CA 1
ATOM 2153 C C . HIS A 1 272 ? 7.206 -0.187 -3.940 1.00 97.69 272 HIS A C 1
ATOM 2155 O O . HIS A 1 272 ? 7.431 0.266 -5.063 1.00 97.69 272 HIS A O 1
ATOM 2161 N N . GLU A 1 273 ? 8.159 -0.760 -3.200 1.00 97.88 273 GLU A N 1
ATOM 2162 C CA . GLU A 1 273 ? 9.557 -0.905 -3.634 1.00 97.88 273 GLU A CA 1
ATOM 2163 C C . GLU A 1 273 ? 9.674 -1.736 -4.926 1.00 97.88 273 GLU A C 1
ATOM 2165 O O . GLU A 1 273 ? 10.402 -1.359 -5.847 1.00 97.88 273 GLU A O 1
ATOM 2170 N N . ILE A 1 274 ? 8.907 -2.827 -5.050 1.00 97.31 274 ILE A N 1
ATOM 2171 C CA . ILE A 1 274 ? 8.863 -3.639 -6.278 1.00 97.31 274 ILE A CA 1
ATOM 2172 C C . ILE A 1 274 ? 8.331 -2.821 -7.462 1.00 97.31 274 ILE A C 1
ATOM 2174 O O . ILE A 1 274 ? 8.897 -2.886 -8.554 1.00 97.31 274 ILE A O 1
ATOM 2178 N N . PHE A 1 275 ? 7.266 -2.036 -7.270 1.00 95.31 275 PHE A N 1
ATOM 2179 C CA . PHE A 1 275 ? 6.727 -1.179 -8.330 1.00 95.31 275 PHE A CA 1
ATOM 2180 C C . PHE A 1 275 ? 7.727 -0.109 -8.777 1.00 95.31 275 PHE A C 1
ATOM 2182 O O . PHE A 1 275 ? 7.860 0.138 -9.978 1.00 95.31 275 PHE A O 1
ATOM 2189 N N . GLN A 1 276 ? 8.461 0.486 -7.837 1.00 96.31 276 GLN A N 1
ATOM 2190 C CA . GLN A 1 276 ? 9.506 1.457 -8.149 1.00 96.31 276 GLN A CA 1
ATOM 2191 C C . GLN A 1 276 ? 10.641 0.811 -8.959 1.00 96.31 276 GLN A C 1
ATOM 2193 O O . GLN A 1 276 ? 10.999 1.316 -10.024 1.00 96.31 276 GLN A O 1
ATOM 2198 N N . GLY A 1 277 ? 11.125 -0.361 -8.534 1.00 96.00 277 GLY A N 1
ATOM 2199 C CA . GLY A 1 277 ? 12.145 -1.114 -9.270 1.00 96.00 277 GLY A CA 1
ATOM 2200 C C . GLY A 1 277 ? 11.688 -1.557 -10.666 1.00 96.00 277 GLY A C 1
ATOM 2201 O O . GLY A 1 277 ? 12.460 -1.501 -11.624 1.00 96.00 277 GLY A O 1
ATOM 2202 N N . ALA A 1 278 ? 10.417 -1.941 -10.824 1.00 95.69 278 ALA A N 1
ATOM 2203 C CA . ALA A 1 278 ? 9.846 -2.286 -12.126 1.00 95.69 278 ALA A CA 1
ATOM 2204 C C . ALA A 1 278 ? 9.801 -1.080 -13.082 1.00 95.69 278 ALA A C 1
ATOM 2206 O O . ALA A 1 278 ? 10.062 -1.231 -14.279 1.00 95.69 278 ALA A O 1
ATOM 2207 N N . GLN A 1 279 ? 9.512 0.119 -12.566 1.00 94.69 279 GLN A N 1
ATOM 2208 C CA . GLN A 1 279 ? 9.534 1.350 -13.354 1.00 94.69 279 GLN A CA 1
ATOM 2209 C C . GLN A 1 279 ? 10.959 1.703 -13.808 1.00 94.69 279 GLN A C 1
ATOM 2211 O O . GLN A 1 279 ? 11.166 1.991 -14.987 1.00 94.69 279 GLN A O 1
ATOM 2216 N N . GLU A 1 280 ? 11.954 1.587 -12.926 1.00 96.19 280 GLU A N 1
ATOM 2217 C CA . GLU A 1 280 ? 13.361 1.777 -13.302 1.00 96.19 280 GLU A CA 1
ATOM 2218 C C . GLU A 1 280 ? 13.819 0.767 -14.358 1.00 96.19 280 GLU A C 1
ATOM 2220 O O . GLU A 1 280 ? 14.520 1.122 -15.309 1.00 96.19 280 GLU A O 1
ATOM 2225 N N . LEU A 1 281 ? 13.415 -0.501 -14.224 1.00 97.31 281 LEU A N 1
ATOM 2226 C CA . LEU A 1 281 ? 13.764 -1.539 -15.191 1.00 97.31 281 LEU A CA 1
ATOM 2227 C C . LEU A 1 281 ? 13.142 -1.268 -16.564 1.00 97.31 281 LEU A C 1
ATOM 2229 O O . LEU A 1 281 ? 13.788 -1.482 -17.589 1.00 97.31 281 LEU A O 1
ATOM 2233 N N . LYS A 1 282 ? 11.912 -0.752 -16.593 1.00 98.12 282 LYS A N 1
ATOM 2234 C CA . LYS A 1 282 ? 11.235 -0.331 -17.822 1.00 98.12 282 LYS A CA 1
ATOM 2235 C C . LYS A 1 282 ? 11.975 0.815 -18.512 1.00 98.12 282 LYS A C 1
ATOM 2237 O O . LYS A 1 282 ? 12.143 0.779 -19.732 1.00 98.12 282 LYS A O 1
ATOM 2242 N N . ASP A 1 283 ? 12.440 1.804 -17.754 1.00 96.94 283 ASP A N 1
ATOM 2243 C CA . ASP A 1 283 ? 13.200 2.927 -18.306 1.00 96.94 283 ASP A CA 1
ATOM 2244 C C . ASP A 1 283 ? 14.565 2.464 -18.842 1.00 96.94 283 ASP A C 1
ATOM 2246 O O . ASP A 1 283 ? 14.946 2.823 -19.959 1.00 96.94 283 ASP A O 1
ATOM 2250 N N . LYS A 1 284 ? 15.251 1.562 -18.125 1.00 98.00 284 LYS A N 1
ATOM 2251 C CA . LYS A 1 284 ? 16.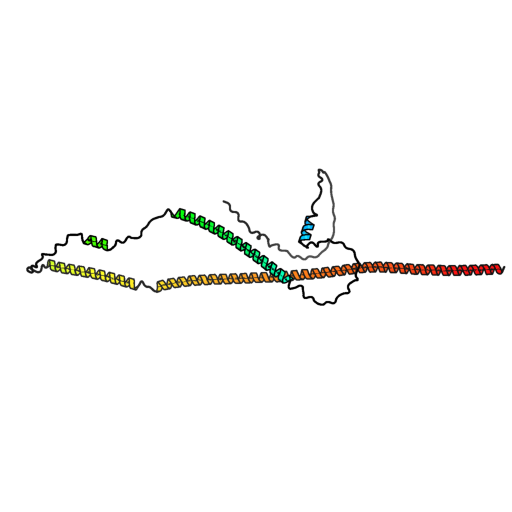480 0.903 -18.605 1.00 98.00 284 LYS A CA 1
ATOM 2252 C C . LYS A 1 284 ? 16.240 0.106 -19.890 1.00 98.00 284 LYS A C 1
ATOM 2254 O O . LYS A 1 284 ? 16.997 0.257 -20.846 1.00 98.00 284 LYS A O 1
ATOM 2259 N N . ALA A 1 285 ? 15.171 -0.688 -19.955 1.00 98.12 285 ALA A N 1
ATOM 2260 C CA . ALA A 1 285 ? 14.814 -1.458 -21.148 1.00 98.12 285 ALA A CA 1
ATOM 2261 C C . ALA A 1 285 ? 14.534 -0.552 -22.359 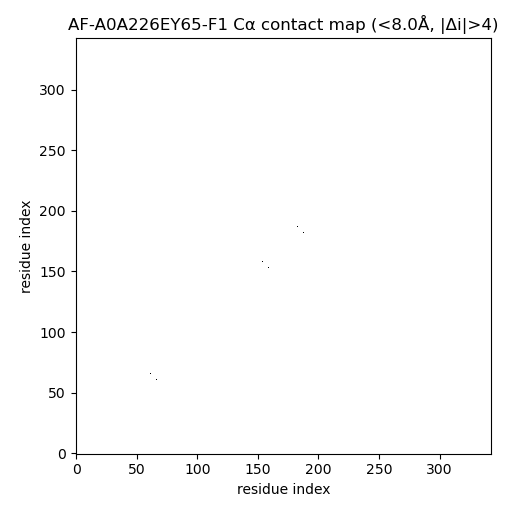1.00 98.12 285 ALA A C 1
ATOM 2263 O O . ALA A 1 285 ? 14.943 -0.863 -23.476 1.00 98.12 285 ALA A O 1
ATOM 2264 N N . LYS A 1 286 ? 13.894 0.605 -22.141 1.00 98.12 286 LYS A N 1
ATOM 2265 C CA . LYS A 1 286 ? 13.665 1.603 -23.193 1.00 98.12 286 LYS A CA 1
ATOM 2266 C C . LYS A 1 286 ? 14.978 2.167 -23.744 1.00 98.12 286 LYS A C 1
ATOM 2268 O O . LYS A 1 286 ? 15.095 2.318 -24.958 1.00 98.12 286 LYS A O 1
ATOM 2273 N N . ILE A 1 287 ? 15.952 2.458 -22.880 1.00 98.38 287 ILE A N 1
ATOM 2274 C CA . ILE A 1 287 ? 17.282 2.921 -23.305 1.00 98.38 287 ILE A CA 1
ATOM 2275 C C . ILE A 1 287 ? 18.002 1.822 -24.091 1.00 98.38 287 ILE A C 1
ATOM 2277 O O . ILE A 1 287 ? 18.507 2.098 -25.174 1.00 98.38 287 ILE A O 1
ATOM 2281 N N . ILE A 1 288 ? 17.996 0.577 -23.603 1.00 98.25 288 ILE A N 1
ATOM 2282 C CA . ILE A 1 288 ? 18.614 -0.564 -24.302 1.00 98.25 288 ILE A CA 1
ATOM 2283 C C . ILE A 1 288 ? 18.022 -0.726 -25.706 1.00 98.25 288 ILE A C 1
ATOM 2285 O O . ILE A 1 288 ? 18.767 -0.856 -26.670 1.00 98.25 288 ILE A O 1
ATOM 2289 N N . PHE A 1 289 ? 16.698 -0.639 -25.841 1.00 98.38 289 PHE A N 1
ATOM 2290 C CA . PHE A 1 289 ? 16.034 -0.722 -27.142 1.00 98.38 289 PHE A CA 1
ATOM 2291 C C . PHE A 1 289 ? 16.453 0.408 -28.099 1.00 98.38 289 PHE A C 1
ATOM 2293 O O . PHE A 1 289 ? 16.655 0.181 -29.294 1.00 98.38 289 PHE A O 1
ATOM 2300 N N . GLN A 1 290 ? 16.605 1.635 -27.589 1.00 98.44 290 GLN A N 1
ATOM 2301 C CA . GLN A 1 290 ? 17.103 2.761 -28.386 1.00 98.44 290 GLN A CA 1
ATOM 2302 C C . GLN A 1 290 ? 18.555 2.550 -28.817 1.00 98.44 290 GLN A C 1
ATOM 2304 O O . GLN A 1 290 ? 18.872 2.795 -29.978 1.00 98.44 290 GLN A O 1
ATOM 2309 N N . VAL A 1 291 ? 19.408 2.066 -27.911 1.00 98.62 291 VAL A N 1
ATOM 2310 C CA . VAL A 1 291 ? 20.801 1.722 -28.218 1.00 98.62 291 VAL A CA 1
ATOM 2311 C C . VAL A 1 291 ? 20.850 0.658 -29.310 1.00 98.62 291 VAL A C 1
ATOM 2313 O O . VAL A 1 291 ? 21.500 0.885 -30.319 1.00 98.62 291 VAL A O 1
ATOM 2316 N N . GLU A 1 292 ? 20.098 -0.436 -29.183 1.00 98.25 292 GLU A N 1
ATOM 2317 C CA . GLU A 1 292 ? 20.062 -1.504 -30.192 1.00 98.25 292 GLU A CA 1
ATOM 2318 C C . GLU A 1 292 ? 19.597 -0.990 -31.565 1.00 98.25 292 GLU A C 1
ATOM 2320 O O . GLU A 1 292 ? 20.157 -1.351 -32.598 1.00 98.25 292 GLU A O 1
ATOM 2325 N N . THR A 1 293 ? 18.595 -0.108 -31.585 1.00 98.31 293 THR A N 1
ATOM 2326 C CA . THR A 1 293 ? 18.103 0.503 -32.829 1.00 98.31 293 THR A CA 1
ATOM 2327 C C . THR A 1 293 ? 19.169 1.385 -33.483 1.00 98.31 293 THR A C 1
ATOM 2329 O O . THR A 1 293 ? 19.364 1.320 -34.696 1.00 98.31 293 THR A O 1
ATOM 2332 N N . LEU A 1 294 ? 19.875 2.198 -32.691 1.00 98.50 294 LEU A N 1
ATOM 2333 C CA . LEU A 1 294 ? 20.964 3.044 -33.182 1.00 98.50 294 LEU A CA 1
ATOM 2334 C C . LEU A 1 294 ? 22.161 2.216 -33.654 1.00 98.50 294 LEU A C 1
ATOM 2336 O O . LEU A 1 294 ? 22.759 2.564 -34.667 1.00 98.50 294 LEU A O 1
ATOM 2340 N N . THR A 1 295 ? 22.483 1.119 -32.967 1.00 98.38 295 THR A N 1
ATOM 2341 C CA . THR A 1 295 ? 23.544 0.194 -33.378 1.00 98.38 295 THR A CA 1
ATOM 2342 C C . THR A 1 295 ? 23.229 -0.433 -34.731 1.00 98.38 295 THR A C 1
ATOM 2344 O O . THR A 1 295 ? 24.080 -0.381 -35.609 1.00 98.38 295 THR A O 1
ATOM 2347 N N . LYS A 1 296 ? 22.000 -0.915 -34.958 1.00 98.38 296 LYS A N 1
ATOM 2348 C CA . LYS A 1 296 ? 21.593 -1.438 -36.278 1.00 98.38 296 LYS A CA 1
ATOM 2349 C C . LYS A 1 296 ? 21.721 -0.386 -37.377 1.00 98.38 296 LYS A C 1
ATOM 2351 O O . LYS A 1 296 ? 22.285 -0.649 -38.428 1.00 98.38 296 LYS A O 1
ATOM 2356 N N . PHE A 1 297 ? 21.268 0.839 -37.113 1.00 98.44 297 PHE A N 1
ATOM 2357 C CA . PHE A 1 297 ? 21.421 1.933 -38.074 1.00 98.44 297 PHE A CA 1
ATOM 2358 C C . PHE A 1 297 ? 22.895 2.277 -38.349 1.00 98.44 297 PHE A C 1
ATOM 2360 O O . PHE A 1 297 ? 23.263 2.600 -39.477 1.00 98.44 297 PHE A O 1
ATOM 2367 N N . GLN A 1 298 ? 23.752 2.207 -37.327 1.00 98.50 298 GLN A N 1
ATOM 2368 C CA . GLN A 1 298 ? 25.192 2.378 -37.488 1.00 98.50 298 GLN A CA 1
ATOM 2369 C C . GLN A 1 298 ? 25.792 1.262 -38.353 1.00 98.50 298 GLN A C 1
ATOM 2371 O O . GLN A 1 298 ? 26.594 1.571 -39.230 1.00 98.50 298 GLN A O 1
ATOM 2376 N N . GLU A 1 299 ? 25.416 0.003 -38.123 1.00 98.38 299 GLU A N 1
ATOM 2377 C CA . GLU A 1 299 ? 25.852 -1.151 -38.922 1.00 98.38 299 GLU A CA 1
ATOM 2378 C C . GLU A 1 299 ? 25.449 -0.979 -40.397 1.00 98.38 299 GLU A C 1
ATOM 2380 O O . GLU A 1 299 ? 26.311 -1.060 -41.272 1.00 98.38 299 GLU A O 1
ATOM 2385 N N . ASP A 1 300 ? 24.193 -0.606 -40.671 1.00 98.25 300 ASP A N 1
ATOM 2386 C CA . ASP A 1 300 ? 23.691 -0.343 -42.031 1.00 98.25 300 ASP A CA 1
ATOM 2387 C C . ASP A 1 300 ? 24.454 0.801 -42.729 1.00 98.25 300 ASP A C 1
ATOM 2389 O O . ASP A 1 300 ? 24.733 0.755 -43.933 1.00 98.25 300 ASP A O 1
ATOM 2393 N N . LEU A 1 301 ? 24.790 1.868 -41.994 1.00 98.44 301 LEU A N 1
ATOM 2394 C CA . LEU A 1 301 ? 25.594 2.973 -42.523 1.00 98.44 301 LEU A CA 1
ATOM 2395 C C . LEU A 1 301 ? 27.048 2.559 -42.763 1.00 98.44 301 LEU A C 1
ATOM 2397 O O . LEU A 1 301 ? 27.645 2.973 -43.757 1.00 98.44 301 LEU A O 1
ATOM 2401 N N . GLN A 1 302 ? 27.630 1.758 -41.870 1.00 98.50 302 GLN A N 1
ATOM 2402 C CA . GLN A 1 302 ? 28.983 1.234 -42.033 1.00 98.50 302 GLN A CA 1
ATOM 2403 C C . GLN A 1 302 ? 29.078 0.322 -43.259 1.00 98.50 302 GLN A C 1
ATOM 2405 O O . GLN A 1 302 ? 30.038 0.450 -44.021 1.00 98.50 302 GLN A O 1
ATOM 2410 N N . GLU A 1 303 ? 28.072 -0.521 -43.503 1.00 98.44 303 GLU A N 1
ATOM 2411 C CA . GLU A 1 303 ? 27.984 -1.341 -44.713 1.00 98.44 303 GLU A CA 1
ATOM 2412 C C . GLU A 1 303 ? 27.929 -0.465 -45.973 1.00 98.44 303 GLU A C 1
ATOM 2414 O O . GLU A 1 303 ? 28.714 -0.659 -46.903 1.00 98.44 303 GLU A O 1
ATOM 2419 N N . GLN A 1 304 ? 27.084 0.572 -45.989 1.00 98.31 304 GLN A N 1
ATOM 2420 C CA . GLN A 1 304 ? 27.019 1.516 -47.113 1.00 98.31 304 GLN A CA 1
ATOM 2421 C C . GLN A 1 304 ? 28.349 2.243 -47.351 1.00 98.31 304 GLN A C 1
ATOM 2423 O O . GLN A 1 304 ? 28.776 2.379 -48.499 1.00 98.31 304 GLN A O 1
ATOM 2428 N N . ILE A 1 305 ? 29.033 2.681 -46.290 1.00 98.44 305 ILE A N 1
ATOM 2429 C CA . ILE A 1 305 ? 30.365 3.296 -46.392 1.00 98.44 305 ILE A CA 1
ATOM 2430 C C . ILE A 1 305 ? 31.365 2.304 -46.990 1.00 98.44 305 ILE A C 1
ATOM 2432 O O . ILE A 1 305 ? 32.134 2.671 -47.878 1.00 98.44 305 ILE A O 1
ATOM 2436 N N . GLN A 1 306 ? 31.347 1.045 -46.549 1.00 98.19 306 GLN A N 1
ATOM 2437 C CA . GLN A 1 306 ? 32.226 0.007 -47.080 1.00 98.19 306 GLN A CA 1
ATOM 2438 C C . GLN A 1 306 ? 31.966 -0.244 -48.572 1.00 98.19 306 GLN A C 1
ATOM 2440 O O . GLN A 1 306 ? 32.916 -0.321 -49.357 1.00 98.19 306 GLN A O 1
ATOM 2445 N N . VAL A 1 307 ? 30.696 -0.299 -48.983 1.00 98.19 307 VAL A N 1
ATOM 2446 C CA . VAL A 1 307 ? 30.306 -0.424 -50.394 1.00 98.19 307 VAL A CA 1
ATOM 2447 C C . VAL A 1 307 ? 30.814 0.771 -51.200 1.00 98.19 307 VAL A C 1
ATOM 2449 O O . VAL A 1 307 ? 31.492 0.571 -52.209 1.00 98.19 307 VAL A O 1
ATOM 2452 N N . LEU A 1 308 ? 30.571 2.002 -50.748 1.00 98.31 308 LEU A N 1
ATOM 2453 C CA . LEU A 1 308 ? 31.031 3.211 -51.438 1.00 98.31 308 LEU A CA 1
ATOM 2454 C C . LEU A 1 308 ? 32.560 3.280 -51.540 1.00 98.31 308 LEU A C 1
ATOM 2456 O O . LEU A 1 308 ? 33.084 3.633 -52.595 1.00 98.31 308 LEU A O 1
ATOM 2460 N N . HIS A 1 309 ? 33.291 2.897 -50.490 1.00 98.25 309 HIS A N 1
ATOM 2461 C CA . HIS A 1 309 ? 34.751 2.801 -50.537 1.00 98.25 309 HIS A CA 1
ATOM 2462 C C . HIS A 1 309 ? 35.227 1.772 -51.568 1.00 98.25 309 HIS A C 1
ATOM 2464 O O . HIS A 1 309 ? 36.147 2.061 -52.332 1.00 98.25 309 HIS A O 1
ATOM 2470 N N . SER A 1 310 ? 34.588 0.600 -51.639 1.00 97.88 310 SER A N 1
ATOM 2471 C CA . SER A 1 310 ? 34.937 -0.421 -52.636 1.00 97.88 310 SER A CA 1
ATOM 2472 C C . SER A 1 310 ? 34.679 0.052 -54.073 1.00 97.88 310 SER A C 1
ATOM 2474 O O . SER A 1 310 ? 35.526 -0.142 -54.946 1.00 97.88 310 SER A O 1
ATOM 2476 N N . GLN A 1 311 ? 33.559 0.745 -54.313 1.00 97.69 311 GLN A N 1
ATOM 2477 C CA . GLN A 1 311 ? 33.226 1.331 -55.613 1.00 97.69 311 GLN A CA 1
ATOM 2478 C C . GLN A 1 311 ? 34.215 2.434 -55.995 1.00 97.69 311 GLN A C 1
ATOM 2480 O O . GLN A 1 311 ? 34.684 2.470 -57.129 1.00 97.69 311 GLN A O 1
ATOM 2485 N N . LEU A 1 312 ? 34.586 3.301 -55.048 1.00 98.00 312 LEU A N 1
ATOM 2486 C CA . LEU A 1 312 ? 35.580 4.347 -55.276 1.00 98.00 312 LEU A CA 1
ATOM 2487 C C . LEU A 1 312 ? 36.935 3.756 -55.682 1.00 98.00 312 LEU A C 1
ATOM 2489 O O . LEU A 1 312 ? 37.560 4.243 -56.623 1.00 98.00 312 LEU A O 1
ATOM 2493 N N . GLU A 1 313 ? 37.387 2.704 -55.000 1.00 96.81 313 GLU A N 1
ATOM 2494 C CA . GLU A 1 313 ? 38.655 2.041 -55.317 1.00 96.81 313 GLU A CA 1
ATOM 2495 C C . GLU A 1 313 ? 38.603 1.324 -56.676 1.00 96.81 313 GLU A C 1
ATOM 2497 O O . GLU A 1 313 ? 39.565 1.354 -57.453 1.00 96.81 313 GLU A O 1
ATOM 2502 N N . GLN A 1 314 ? 37.445 0.755 -57.023 1.00 97.44 314 GLN A N 1
ATOM 2503 C CA . GLN A 1 314 ? 37.203 0.185 -58.344 1.00 97.44 314 GLN A CA 1
ATOM 2504 C C . GLN A 1 314 ? 37.259 1.257 -59.448 1.00 97.44 314 GLN A C 1
ATOM 2506 O O . GLN A 1 314 ? 37.907 1.040 -60.472 1.00 97.44 314 GLN A O 1
ATOM 2511 N N . GLU A 1 315 ? 36.628 2.419 -59.254 1.00 96.31 315 GLU A N 1
ATOM 2512 C CA . GLU A 1 315 ? 36.654 3.529 -60.219 1.00 96.31 315 GLU A CA 1
ATOM 2513 C C . GLU A 1 315 ? 38.053 4.142 -60.358 1.00 96.31 315 GLU A C 1
ATOM 2515 O O . GLU A 1 315 ? 38.500 4.424 -61.472 1.00 96.31 315 GLU A O 1
ATOM 2520 N N . ARG A 1 316 ? 38.804 4.263 -59.257 1.00 96.50 316 ARG A N 1
ATOM 2521 C CA . ARG A 1 316 ? 40.225 4.645 -59.298 1.00 96.50 316 ARG A CA 1
ATOM 2522 C C . ARG A 1 316 ? 41.047 3.667 -60.135 1.00 96.50 316 ARG A C 1
ATOM 2524 O O . ARG A 1 316 ? 41.824 4.101 -60.985 1.00 96.50 316 ARG A O 1
ATOM 2531 N N . SER A 1 317 ? 40.832 2.365 -59.948 1.00 96.56 317 SER A N 1
ATOM 2532 C CA . SER A 1 317 ? 41.515 1.312 -60.710 1.00 96.56 317 SER A CA 1
ATOM 2533 C C . SER A 1 317 ? 41.171 1.357 -62.203 1.00 96.56 317 SER A C 1
ATOM 2535 O O . SER A 1 317 ? 42.070 1.288 -63.041 1.00 96.56 317 SER A O 1
ATOM 2537 N N . LYS A 1 318 ? 39.889 1.534 -62.557 1.00 96.69 318 LYS A N 1
ATOM 2538 C CA . LYS A 1 318 ? 39.439 1.690 -63.954 1.00 96.69 318 LYS A CA 1
ATOM 2539 C C . LYS A 1 318 ? 40.020 2.942 -64.608 1.00 96.69 318 LYS A C 1
ATOM 2541 O O . LYS A 1 318 ? 40.515 2.866 -65.728 1.00 96.69 318 LYS A O 1
ATOM 2546 N N . SER A 1 319 ? 39.996 4.075 -63.905 1.00 96.62 319 SER A N 1
ATOM 2547 C CA . SER A 1 319 ? 40.588 5.332 -64.374 1.00 96.62 319 SER A CA 1
ATOM 2548 C C . SER A 1 319 ? 42.087 5.170 -64.642 1.00 96.62 319 SER A C 1
ATOM 2550 O O . SER A 1 319 ? 42.577 5.533 -65.711 1.00 96.62 319 SER A O 1
ATOM 2552 N N . HIS A 1 320 ? 42.814 4.521 -63.727 1.00 96.81 320 HIS A N 1
ATOM 2553 C CA . HIS A 1 320 ? 44.233 4.231 -63.916 1.00 96.81 320 HIS A CA 1
ATOM 2554 C C . HIS A 1 320 ? 44.491 3.292 -65.109 1.00 96.81 320 HIS A C 1
ATOM 2556 O O . HIS A 1 320 ? 45.407 3.533 -65.898 1.00 96.81 320 HIS A O 1
ATOM 2562 N N . ALA A 1 321 ? 43.661 2.258 -65.289 1.00 95.81 321 ALA A N 1
ATOM 2563 C CA . ALA A 1 321 ? 43.738 1.362 -66.441 1.00 95.81 321 ALA A CA 1
ATOM 2564 C C . ALA A 1 321 ? 43.511 2.107 -67.770 1.00 95.81 321 ALA A C 1
ATOM 2566 O O . ALA A 1 321 ? 44.306 1.941 -68.696 1.00 95.81 321 ALA A O 1
ATOM 2567 N N . ALA A 1 322 ? 42.501 2.980 -67.839 1.00 95.38 322 ALA A N 1
ATOM 2568 C CA . ALA A 1 322 ? 42.207 3.792 -69.020 1.00 95.38 322 ALA A CA 1
ATOM 2569 C C . ALA A 1 322 ? 43.357 4.755 -69.368 1.00 95.38 322 ALA A C 1
ATOM 2571 O O . ALA A 1 322 ? 43.748 4.861 -70.531 1.00 95.38 322 ALA A O 1
ATOM 2572 N N . ILE A 1 323 ? 43.959 5.408 -68.365 1.00 95.50 323 ILE A N 1
ATOM 2573 C CA . ILE A 1 323 ? 45.135 6.276 -68.555 1.00 95.50 323 ILE A CA 1
ATOM 2574 C C . ILE A 1 323 ? 46.317 5.479 -69.131 1.00 95.50 323 ILE A C 1
ATOM 2576 O O . ILE A 1 323 ? 46.985 5.935 -70.064 1.00 95.50 323 ILE A O 1
ATOM 2580 N N . ASN A 1 324 ? 46.577 4.282 -68.599 1.00 95.31 324 ASN A N 1
ATOM 2581 C CA . ASN A 1 324 ? 47.660 3.422 -69.075 1.00 95.31 324 ASN A CA 1
ATOM 2582 C C . ASN A 1 324 ? 47.412 2.921 -70.506 1.00 95.31 324 ASN A C 1
ATOM 2584 O O . ASN A 1 324 ? 48.338 2.904 -71.321 1.00 95.31 324 ASN A O 1
ATOM 2588 N N . GLU A 1 325 ? 46.173 2.559 -70.841 1.00 95.50 325 GLU A N 1
ATOM 2589 C CA . GLU A 1 325 ? 45.789 2.167 -72.198 1.00 95.50 325 GLU A CA 1
ATOM 2590 C C . GLU A 1 325 ? 45.953 3.323 -73.191 1.00 95.50 325 GLU A C 1
ATOM 2592 O O . GLU A 1 325 ? 46.575 3.146 -74.241 1.00 95.50 325 GLU A O 1
ATOM 2597 N N . GLN A 1 326 ? 45.493 4.526 -72.835 1.00 95.06 326 GLN A N 1
ATOM 2598 C CA . GLN A 1 326 ? 45.670 5.722 -73.657 1.00 95.06 326 GLN A CA 1
ATOM 2599 C C . GLN A 1 326 ? 47.156 6.014 -73.908 1.00 95.06 326 GLN A C 1
ATOM 2601 O O . GLN A 1 326 ? 47.550 6.275 -75.046 1.00 95.06 326 GLN A O 1
ATOM 2606 N N . ARG A 1 327 ? 48.007 5.911 -72.877 1.00 95.19 327 ARG A N 1
ATOM 2607 C CA . ARG A 1 327 ? 49.465 6.046 -73.031 1.00 95.19 327 ARG A CA 1
ATOM 2608 C C . ARG A 1 327 ? 50.023 5.001 -74.003 1.00 95.19 327 ARG A C 1
ATOM 2610 O O . ARG A 1 327 ? 50.784 5.355 -74.903 1.00 95.19 327 ARG A O 1
ATOM 2617 N N . ARG A 1 328 ? 49.604 3.737 -73.878 1.00 95.19 328 ARG A N 1
ATOM 2618 C CA . ARG A 1 328 ? 50.034 2.646 -74.768 1.00 95.19 328 ARG A CA 1
ATOM 2619 C C . ARG A 1 328 ? 49.627 2.892 -76.222 1.00 95.19 328 ARG A C 1
ATOM 2621 O O . ARG A 1 328 ? 50.432 2.666 -77.123 1.00 95.19 328 ARG A O 1
ATOM 2628 N N . LEU A 1 329 ? 48.401 3.358 -76.463 1.00 95.06 329 LEU A N 1
ATOM 2629 C CA . LEU A 1 329 ? 47.908 3.687 -77.804 1.00 95.06 329 LEU A CA 1
ATOM 2630 C C . LEU A 1 329 ? 48.695 4.845 -78.431 1.00 95.06 329 LEU A C 1
ATOM 2632 O O . LEU A 1 329 ? 49.071 4.765 -79.600 1.00 95.06 329 LEU A O 1
ATOM 2636 N N . MET A 1 330 ? 49.012 5.881 -77.651 1.00 93.06 330 MET A N 1
ATOM 2637 C CA . MET A 1 330 ? 49.851 6.995 -78.108 1.00 93.06 330 MET A CA 1
ATOM 2638 C C . MET A 1 330 ? 51.266 6.535 -78.478 1.00 93.06 330 MET A C 1
ATOM 2640 O O . MET A 1 330 ? 51.795 6.928 -79.518 1.00 93.06 330 MET A O 1
ATOM 2644 N N . GLU A 1 331 ? 51.874 5.658 -77.675 1.00 93.31 331 GLU A N 1
ATOM 2645 C CA . GLU A 1 331 ? 53.180 5.068 -77.990 1.00 93.31 331 GLU A CA 1
ATOM 2646 C C . GLU A 1 331 ? 53.138 4.192 -79.247 1.00 93.31 331 GLU A C 1
ATOM 2648 O O . GLU A 1 331 ? 54.053 4.259 -80.068 1.00 93.31 331 GLU A O 1
ATOM 2653 N N . GLN A 1 332 ? 52.082 3.395 -79.437 1.00 92.56 332 GLN A N 1
ATOM 2654 C CA . GLN A 1 332 ? 51.900 2.597 -80.653 1.00 92.56 332 GLN A CA 1
ATOM 2655 C C . GLN A 1 332 ? 51.728 3.474 -81.893 1.00 92.56 332 GLN A C 1
ATOM 2657 O O . GLN A 1 332 ? 52.359 3.197 -82.912 1.00 92.56 332 GLN A O 1
ATOM 2662 N N . SER A 1 333 ? 50.926 4.539 -81.803 1.00 90.12 333 SER A N 1
ATOM 2663 C CA . SER A 1 333 ? 50.760 5.514 -82.884 1.00 90.12 333 SER A CA 1
ATOM 2664 C C . SER A 1 333 ? 52.103 6.145 -83.261 1.00 90.12 333 SER A C 1
ATOM 2666 O O . SER A 1 333 ? 52.505 6.095 -84.420 1.00 90.12 333 SER A O 1
ATOM 2668 N N . ARG A 1 334 ? 52.881 6.598 -82.266 1.00 88.94 334 ARG A N 1
ATOM 2669 C CA . ARG A 1 334 ? 54.223 7.164 -82.481 1.00 88.94 334 ARG A CA 1
ATOM 2670 C C . ARG A 1 334 ? 55.208 6.168 -83.105 1.00 88.94 334 ARG A C 1
ATOM 2672 O O . ARG A 1 334 ? 56.051 6.552 -83.911 1.00 88.94 334 ARG A O 1
ATOM 2679 N N . ARG A 1 335 ? 55.137 4.885 -82.734 1.00 86.31 335 ARG A N 1
ATOM 2680 C CA . ARG A 1 335 ? 55.967 3.840 -83.357 1.00 86.31 335 ARG A CA 1
ATOM 2681 C C . ARG A 1 335 ? 55.589 3.628 -84.823 1.00 86.31 335 ARG A C 1
ATOM 2683 O O . ARG A 1 335 ? 56.497 3.551 -85.641 1.00 86.31 335 ARG A O 1
ATOM 2690 N N . ARG A 1 336 ? 54.289 3.590 -85.148 1.00 82.69 336 ARG A N 1
ATOM 2691 C CA . ARG A 1 336 ? 53.789 3.433 -86.526 1.00 82.69 336 ARG A CA 1
ATOM 2692 C C . ARG A 1 336 ? 54.214 4.591 -87.428 1.00 82.69 336 ARG A C 1
ATOM 2694 O O . ARG A 1 336 ? 54.773 4.341 -88.491 1.00 82.69 336 ARG A O 1
ATOM 2701 N N . THR A 1 337 ? 54.060 5.833 -86.966 1.00 77.25 337 THR A N 1
ATOM 2702 C CA . THR A 1 337 ? 54.506 7.011 -87.728 1.00 77.25 337 THR A CA 1
ATOM 2703 C C . THR A 1 337 ? 56.016 6.996 -87.972 1.00 77.25 337 THR A C 1
ATOM 2705 O O . THR A 1 337 ? 56.467 7.350 -89.052 1.00 77.25 337 THR A O 1
ATOM 2708 N N . ASN A 1 338 ? 56.820 6.542 -87.005 1.00 71.69 338 ASN A N 1
ATOM 2709 C CA . ASN A 1 338 ? 58.272 6.451 -87.185 1.00 71.69 338 ASN A CA 1
ATOM 2710 C C . ASN A 1 338 ? 58.687 5.346 -88.174 1.00 71.69 338 ASN A C 1
ATOM 2712 O O . ASN A 1 338 ? 59.668 5.518 -88.895 1.00 71.69 338 ASN A O 1
ATOM 2716 N N . THR A 1 339 ? 57.961 4.223 -88.218 1.00 70.50 339 THR A N 1
ATOM 2717 C CA . THR A 1 339 ? 58.207 3.157 -89.203 1.00 70.50 339 THR A CA 1
ATOM 2718 C C . THR A 1 339 ? 57.782 3.546 -90.617 1.00 70.50 339 THR A C 1
ATOM 2720 O O . THR A 1 339 ? 58.477 3.176 -91.553 1.00 70.50 339 THR A O 1
ATOM 2723 N N . GLU A 1 340 ? 56.707 4.321 -90.784 1.00 64.00 340 GLU A N 1
ATOM 2724 C CA . GLU A 1 340 ? 56.261 4.813 -92.101 1.00 64.00 340 GLU A CA 1
ATOM 2725 C C . GLU A 1 340 ? 57.179 5.898 -92.683 1.00 64.00 340 GLU A C 1
ATOM 2727 O O . GLU A 1 340 ? 57.268 6.027 -93.894 1.00 64.00 340 GLU A O 1
ATOM 2732 N N . VAL A 1 341 ? 57.891 6.658 -91.845 1.00 63.00 341 VAL A N 1
ATOM 2733 C CA . VAL A 1 341 ? 58.867 7.675 -92.289 1.00 63.00 341 VAL A CA 1
ATOM 2734 C C . VAL A 1 341 ? 60.244 7.069 -92.622 1.00 63.00 341 VAL A C 1
ATOM 2736 O O . VAL A 1 341 ? 61.072 7.732 -93.242 1.00 63.00 341 VAL A O 1
ATOM 2739 N N . SER A 1 342 ? 60.511 5.824 -92.209 1.00 55.25 342 SER A N 1
ATOM 2740 C CA . SER A 1 342 ? 61.803 5.140 -92.425 1.00 55.25 342 SER A CA 1
ATOM 2741 C C . SER A 1 342 ? 61.789 4.114 -93.569 1.00 55.25 342 SER A C 1
ATOM 2743 O O . SER A 1 342 ? 62.813 3.471 -93.806 1.00 55.25 342 SER A O 1
ATOM 2745 N N . ALA A 1 343 ? 60.645 3.934 -94.234 1.00 48.59 343 ALA A N 1
ATOM 2746 C CA . ALA A 1 343 ? 60.479 3.152 -95.459 1.00 48.59 343 ALA A CA 1
ATOM 2747 C C . ALA A 1 343 ? 60.317 4.111 -96.641 1.00 48.59 343 ALA A C 1
ATOM 2749 O O . ALA A 1 343 ? 60.840 3.779 -97.729 1.00 48.59 343 ALA A O 1
#

Sequence (343 aa):
MTFEPKMSRFAVLPDDVPEPIAKSSGDKPRKKKPADQKAKVGPVGDAAKKKGSAAKGKSLRSLAFGSASENGKKKAMIPPAPQPKPLVNGAKKTSAQWEDWQRRDTDLVDEEYETDLEAALFQSQLDFQKELSRQESEKAAAKSSKVKKKGITVPLTEFNALLLNNPKQDAAKQLANPYADEPDEELIESYRNQARLQLEREKQREQQRDASTKRTSSEGHPHSKERARESEYDEQNRTIENLRAENELLKSELENSNRELESYKARLKKVHEIFQGAQELKDKAKIIFQVETLTKFQEDLQEQIQVLHSQLEQERSKSHAAINEQRRLMEQSRRRTNTEVSA

Organism: Folsomia candida (NCBI:txid158441)

Solvent-accessible surface area (backbone atoms only — not comparable to full-atom values): 21880 Å² total; per-residue (Å²): 139,86,82,82,82,83,77,67,96,81,79,80,77,88,89,81,80,88,82,81,90,78,91,80,88,84,83,84,86,89,88,81,86,86,91,89,78,91,80,91,84,89,87,82,90,82,93,78,83,91,80,88,78,74,64,66,64,53,55,55,48,42,71,78,45,73,74,80,84,86,84,82,93,77,92,79,82,90,78,83,84,84,76,87,77,79,96,76,82,96,82,84,82,74,53,71,63,50,53,56,47,51,50,51,52,50,53,52,51,50,52,50,52,51,53,50,50,52,50,51,51,53,49,51,52,54,51,50,53,50,49,53,54,48,53,53,53,50,59,63,61,62,75,78,74,87,92,88,87,82,88,87,83,82,59,71,73,64,60,54,56,64,66,76,73,62,98,79,87,86,84,87,84,88,82,83,85,79,93,79,76,76,86,54,60,67,58,54,48,48,51,53,51,50,49,51,53,49,52,51,54,48,52,51,52,48,52,50,49,51,54,47,49,59,50,61,75,57,72,73,53,65,64,64,59,47,52,53,50,51,54,50,50,51,53,51,49,51,49,52,51,52,53,49,52,50,52,51,50,53,48,51,51,50,51,50,52,49,52,51,51,51,52,50,51,55,49,51,51,53,52,50,52,52,53,52,52,52,52,53,49,51,54,50,50,52,52,51,52,52,51,54,51,51,49,51,54,48,52,57,50,50,52,51,50,52,52,51,50,52,51,52,53,49,51,52,50,51,50,52,50,52,54,53,49,53,53,51,52,52,51,50,52,55,51,51,57,54,52,65,75,75,109

Radius of gyration: 62.79 Å; Cα contacts (8 Å, |Δi|>4): 3; chains: 1; bounding box: 141×73×206 Å